Protein AF-A0A6F9C420-F1 (afdb_monomer)

Solvent-accessible surface area (backbone atoms only — not comparable to full-atom values): 13050 Å² tota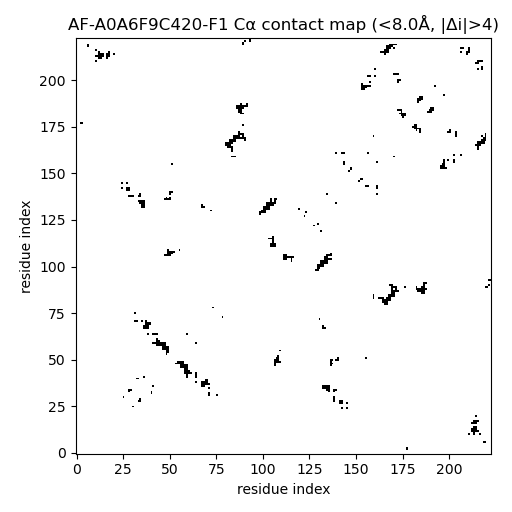l; per-residue (Å²): 134,63,69,66,65,65,68,70,46,81,83,62,77,29,65,67,56,31,51,50,53,49,53,59,47,50,72,70,36,58,63,94,72,40,42,45,50,19,52,77,81,46,55,79,69,37,73,47,45,21,43,77,42,72,90,44,63,49,66,33,44,72,70,60,50,72,62,36,44,71,56,76,96,56,57,94,93,44,79,66,97,54,72,36,75,38,63,13,17,86,38,57,93,65,86,83,79,73,90,52,72,50,78,40,58,31,34,43,41,80,78,36,32,62,58,44,52,50,51,50,65,60,40,44,82,77,37,73,85,50,49,66,46,40,43,24,25,65,38,53,43,43,48,47,53,59,49,39,77,71,73,50,83,56,86,43,73,55,73,56,71,77,53,64,43,59,27,35,34,22,82,51,80,57,60,46,50,100,82,70,44,84,35,44,47,25,53,88,46,69,70,69,80,64,86,89,45,52,57,54,65,61,54,46,52,51,50,51,51,36,29,76,57,14,46,27,42,72,49,90,70,90,130

Foldseek 3Di:
DQVVVLQPPDQDADPVVLVVVVVLLCVQFDCQAAFFDALVNADQQDWQAALLGRVDTDGHHPVNRVLHHNHPPDDVPDPDPDEQEAFFQLCQVPDDDDQEEAEAALRNDVVSVVVLVVVSVVVCVVPVSHHYTYGRSVRLNRLQVSVVVVPAPASHEPPCLSVAQQHYHRLDQDQAASVRHGGAGGSVHNDHDDPRHYDSVVSVVVVSVCRVVSNHPYDRHHD

Mean predicted aligned error: 8.29 Å

Radius of gyration: 17.92 Å; Cα contacts (8 Å, |Δi|>4): 325; chains: 1; bounding box: 42×41×48 Å

Nearest PDB structures (foldseek):
  5bo6-assembly1_A  TM=8.061E-01  e=7.922E-15  Homo sapiens
  5bo7-assembly1_A  TM=7.938E-01  e=1.753E-14  Homo sapiens
  5bo9-assembly1_A  TM=8.183E-01  e=3.443E-13  Homo sapiens
  5bo9-assembly1_B  TM=7.940E-01  e=7.129E-13  Homo sapiens
  5bo8-assembly1_B  TM=7.822E-01  e=8.695E-13  Homo sapiens

Secondary structure (DSSP, 8-state):
--HHHHHHS-----HHHHHHHHHHHHTT--HHHHSB--TTT--TT-EEEETTEEEEEEE--HHHHTTS-SS-SS-TT---S-EEE--BGGGTT-----SPEEEE-TTSSHHHHHHHHHHHHHHHHH-TTSEEEEB-HHHHHHHHHHHHTTT--SSS--HHHHT--SEEES---SSB-TTS-B--SBSS---PPPTTT--HHHHHHHHHHHHHTTSSEEE-S--

Structure (mmCIF, N/CA/C/O backbone):
data_AF-A0A6F9C420-F1
#
_entry.id   AF-A0A6F9C420-F1
#
loop_
_atom_site.group_PDB
_atom_site.id
_atom_site.type_symbol
_atom_site.label_atom_id
_atom_site.label_alt_id
_atom_site.label_comp_id
_atom_site.label_asym_id
_atom_site.label_entity_id
_atom_site.label_seq_id
_atom_site.pdbx_PDB_ins_code
_atom_site.Cartn_x
_atom_site.Cartn_y
_atom_site.Cartn_z
_atom_site.occupancy
_atom_site.B_iso_or_equiv
_atom_site.auth_seq_id
_atom_site.auth_comp_id
_atom_site.auth_asym_id
_atom_site.auth_atom_id
_atom_site.pdbx_PDB_model_num
ATOM 1 N N . MET A 1 1 ? 19.495 -8.855 -23.070 1.00 52.28 1 MET A N 1
ATOM 2 C CA . MET A 1 1 ? 18.149 -8.430 -23.508 1.00 52.28 1 MET A CA 1
ATOM 3 C C . MET A 1 1 ? 17.995 -6.975 -23.100 1.00 52.28 1 MET A C 1
ATOM 5 O O . MET A 1 1 ? 18.174 -6.689 -21.924 1.00 52.28 1 MET A O 1
ATOM 9 N N . ASP A 1 2 ? 17.807 -6.061 -24.051 1.00 68.31 2 ASP A N 1
ATOM 10 C CA . ASP A 1 2 ? 17.717 -4.619 -23.776 1.00 68.31 2 ASP A CA 1
ATOM 11 C C . ASP A 1 2 ? 16.306 -4.278 -23.263 1.00 68.31 2 ASP A C 1
ATOM 13 O O . ASP A 1 2 ? 15.319 -4.559 -23.945 1.00 68.31 2 ASP A O 1
ATOM 17 N N . ILE A 1 3 ? 16.197 -3.684 -22.067 1.00 67.31 3 ILE A N 1
ATOM 18 C CA . ILE A 1 3 ? 14.908 -3.265 -21.482 1.00 67.31 3 ILE A CA 1
ATOM 19 C C . ILE A 1 3 ? 14.184 -2.286 -22.419 1.00 67.31 3 ILE A C 1
ATOM 21 O O . ILE A 1 3 ? 12.959 -2.305 -22.490 1.00 67.31 3 ILE A O 1
ATOM 25 N N . ARG A 1 4 ? 14.918 -1.486 -23.202 1.00 68.62 4 ARG A N 1
ATOM 26 C CA . ARG A 1 4 ? 14.334 -0.540 -24.163 1.00 68.62 4 ARG A CA 1
ATOM 27 C C . ARG A 1 4 ? 13.549 -1.252 -25.263 1.00 68.62 4 ARG A C 1
ATOM 29 O O . ARG A 1 4 ? 12.433 -0.849 -25.557 1.00 68.62 4 ARG A O 1
ATOM 36 N N . GLN A 1 5 ? 14.069 -2.360 -25.794 1.00 63.59 5 GLN A N 1
ATOM 37 C CA . GLN A 1 5 ? 13.378 -3.164 -26.817 1.00 63.59 5 GLN A CA 1
ATOM 38 C C . GLN A 1 5 ? 12.113 -3.841 -26.270 1.00 63.59 5 GLN A C 1
ATOM 40 O O . GLN A 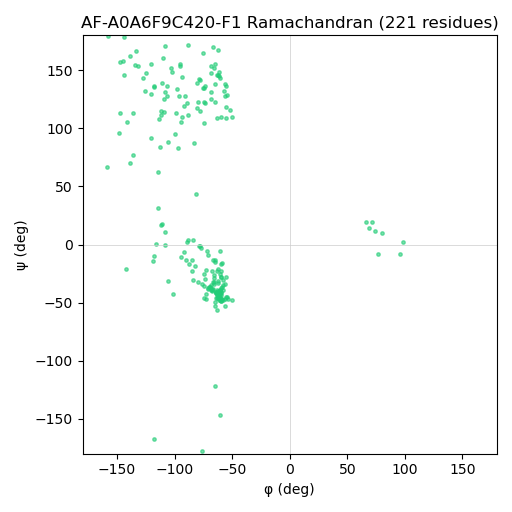1 5 ? 11.127 -4.005 -26.985 1.00 63.59 5 GLN A O 1
ATOM 45 N N . LEU A 1 6 ? 12.129 -4.207 -24.986 1.00 63.41 6 LEU A N 1
ATOM 46 C CA . LEU A 1 6 ? 10.968 -4.736 -24.267 1.00 63.41 6 LEU A CA 1
ATOM 47 C C . LEU A 1 6 ? 9.847 -3.700 -24.115 1.00 63.41 6 LEU A C 1
ATOM 49 O O . LEU A 1 6 ? 8.677 -4.067 -24.147 1.00 63.41 6 LEU A O 1
ATOM 53 N N . MET A 1 7 ? 10.214 -2.426 -23.970 1.00 63.56 7 MET A N 1
ATOM 54 C CA . MET A 1 7 ? 9.288 -1.305 -23.798 1.00 63.56 7 MET A CA 1
ATOM 55 C C . MET A 1 7 ? 8.749 -0.742 -25.121 1.00 63.56 7 MET A C 1
ATOM 57 O O . MET A 1 7 ? 7.681 -0.136 -25.120 1.00 63.56 7 MET A O 1
ATOM 61 N N . ASP A 1 8 ? 9.465 -0.946 -26.230 1.00 58.66 8 ASP A N 1
ATOM 62 C CA . ASP A 1 8 ? 9.085 -0.491 -27.579 1.00 58.66 8 ASP A CA 1
ATOM 63 C C . ASP A 1 8 ? 8.084 -1.448 -28.263 1.00 58.66 8 ASP A C 1
ATOM 65 O O . ASP A 1 8 ? 7.362 -1.097 -29.198 1.00 58.66 8 ASP A O 1
ATOM 69 N N . CYS A 1 9 ? 7.984 -2.684 -27.763 1.00 56.50 9 CYS A N 1
ATOM 70 C CA . CYS A 1 9 ? 6.989 -3.646 -28.218 1.00 56.50 9 CYS A CA 1
ATOM 71 C C . CYS A 1 9 ? 5.581 -3.205 -27.792 1.00 56.50 9 CYS A C 1
ATOM 73 O O . CYS A 1 9 ? 5.306 -3.028 -26.604 1.00 56.50 9 CYS A O 1
ATOM 75 N N . SER A 1 10 ? 4.648 -3.097 -28.747 1.00 65.50 10 SER A N 1
ATOM 76 C CA . SER A 1 10 ? 3.243 -2.803 -28.445 1.00 65.50 10 SER A CA 1
ATOM 77 C C . SER A 1 10 ? 2.698 -3.831 -27.450 1.00 65.50 10 SER A C 1
ATOM 79 O O . SER A 1 10 ? 2.520 -5.002 -27.795 1.00 65.50 10 SER A O 1
ATOM 81 N N . HIS A 1 11 ? 2.455 -3.402 -26.209 1.00 74.56 11 HIS A N 1
ATOM 82 C CA . HIS A 1 11 ? 1.995 -4.286 -25.144 1.00 74.56 11 HIS A CA 1
ATOM 83 C C . HIS A 1 11 ? 0.717 -5.021 -25.574 1.00 74.56 11 HIS A C 1
ATOM 85 O O . HIS A 1 11 ? -0.311 -4.394 -25.840 1.00 74.56 11 HIS A O 1
ATOM 91 N N . ARG A 1 12 ? 0.774 -6.357 -25.632 1.00 80.50 12 ARG A N 1
ATOM 92 C CA . ARG A 1 12 ? -0.379 -7.197 -25.974 1.00 80.50 12 ARG A CA 1
ATOM 93 C C . ARG A 1 12 ? -1.008 -7.757 -24.698 1.00 80.50 12 ARG A C 1
ATOM 95 O O . ARG A 1 12 ? -0.371 -8.568 -24.024 1.00 80.50 12 ARG A O 1
ATOM 102 N N . PRO A 1 13 ? -2.242 -7.358 -24.348 1.00 82.38 13 PRO A N 1
ATOM 103 C CA . PRO A 1 13 ? -2.900 -7.884 -23.162 1.00 82.38 13 PRO A CA 1
ATOM 104 C C . PRO A 1 13 ? -3.253 -9.364 -23.352 1.00 82.38 13 PRO A C 1
ATOM 106 O O . PRO A 1 13 ? -3.879 -9.743 -24.341 1.00 82.38 13 PRO A O 1
ATOM 109 N N . ASN A 1 14 ? -2.911 -10.193 -22.367 1.00 85.56 14 ASN A N 1
ATOM 110 C CA . ASN A 1 14 ? -3.326 -11.592 -22.302 1.00 85.56 14 ASN A CA 1
ATOM 111 C C . ASN A 1 14 ? -4.509 -11.710 -21.339 1.00 85.56 14 ASN A C 1
ATOM 113 O O . ASN A 1 14 ? -4.341 -11.790 -20.119 1.00 85.56 14 ASN A O 1
ATOM 117 N N . ILE A 1 15 ? -5.721 -11.682 -21.897 1.00 83.69 15 ILE A N 1
ATOM 118 C CA . ILE A 1 15 ? -6.967 -11.673 -21.118 1.00 83.69 15 ILE A CA 1
ATOM 119 C C . ILE A 1 15 ? -7.073 -12.935 -20.256 1.00 83.69 15 ILE A C 1
ATOM 121 O O . ILE A 1 15 ? -7.354 -12.832 -19.065 1.00 83.69 15 ILE A O 1
ATOM 125 N N . THR A 1 16 ? -6.780 -14.108 -20.819 1.00 85.12 16 THR A N 1
ATOM 126 C CA . THR A 1 16 ? -6.862 -15.388 -20.103 1.00 85.12 16 THR A CA 1
ATOM 127 C C . THR A 1 16 ? -5.936 -15.413 -18.895 1.00 85.12 16 THR A C 1
ATOM 129 O O . THR A 1 16 ? -6.363 -15.733 -17.786 1.00 85.12 16 THR A O 1
ATOM 132 N N . GLN A 1 17 ? -4.673 -15.027 -19.081 1.00 81.88 17 GLN A N 1
ATOM 133 C CA . GLN A 1 17 ? -3.706 -15.033 -17.988 1.00 81.88 17 GLN A CA 1
ATOM 134 C C . GLN A 1 17 ? -4.057 -13.980 -16.934 1.00 81.88 17 GLN A C 1
ATOM 136 O O . GLN A 1 17 ? -4.005 -14.265 -15.739 1.00 81.88 17 GLN A O 1
ATOM 141 N N . ARG A 1 18 ? -4.521 -12.797 -17.352 1.00 80.38 18 ARG A N 1
ATOM 142 C CA . ARG A 1 18 ? -5.034 -11.770 -16.437 1.00 80.38 18 ARG A CA 1
ATOM 143 C C . ARG A 1 18 ? -6.199 -12.281 -15.586 1.00 80.38 18 ARG A C 1
ATOM 145 O O . ARG A 1 18 ? -6.182 -12.091 -14.369 1.00 80.38 18 ARG A O 1
ATOM 152 N N . GLU A 1 19 ? -7.188 -12.935 -16.188 1.00 81.19 19 GLU A N 1
ATOM 153 C CA . GLU A 1 19 ? -8.336 -13.478 -15.454 1.00 81.19 19 GLU A CA 1
ATOM 154 C C . GLU A 1 19 ? -7.940 -14.649 -14.543 1.00 81.19 19 GLU A C 1
ATOM 156 O O . GLU A 1 19 ? -8.418 -14.731 -13.411 1.00 81.19 19 GLU A O 1
ATOM 161 N N . LEU A 1 20 ? -6.976 -15.481 -14.947 1.00 81.81 20 LEU A N 1
ATOM 162 C CA . LEU A 1 20 ? -6.403 -16.507 -14.074 1.00 81.81 20 LEU A CA 1
ATOM 163 C C . LEU A 1 20 ? -5.771 -15.886 -12.817 1.00 81.81 20 LEU A C 1
ATOM 165 O O . LEU A 1 20 ? -6.067 -16.307 -11.697 1.00 81.81 20 LEU A O 1
ATOM 169 N N . TYR A 1 21 ? -4.944 -14.845 -12.969 1.00 78.56 21 TYR A N 1
ATOM 170 C CA . TYR A 1 21 ? -4.377 -14.129 -11.821 1.00 78.56 21 TYR A CA 1
ATOM 171 C C . TYR A 1 21 ? -5.470 -13.501 -10.946 1.00 78.56 21 TYR A C 1
ATOM 173 O O . TYR A 1 21 ? -5.376 -13.585 -9.719 1.00 78.56 21 TYR A O 1
ATOM 181 N N . ARG A 1 22 ? -6.537 -12.947 -11.540 1.00 78.25 22 ARG A N 1
ATOM 182 C CA . ARG A 1 22 ? -7.695 -12.429 -10.791 1.00 78.25 22 ARG A CA 1
ATOM 183 C C . ARG A 1 22 ? -8.378 -13.504 -9.958 1.00 78.25 22 ARG A C 1
ATOM 185 O O . ARG A 1 22 ? -8.637 -13.259 -8.782 1.00 78.25 22 ARG A O 1
ATOM 192 N N . VAL A 1 23 ? -8.645 -14.681 -10.523 1.00 81.00 23 VAL A N 1
ATOM 193 C CA . VAL A 1 23 ? -9.251 -15.808 -9.794 1.00 81.00 23 VAL A CA 1
ATOM 194 C C . VAL A 1 23 ? -8.354 -16.246 -8.640 1.00 81.00 23 VAL A C 1
ATOM 196 O O . VAL A 1 23 ? -8.828 -16.405 -7.515 1.00 81.00 23 VAL A O 1
ATOM 199 N N . ILE A 1 24 ? -7.045 -16.371 -8.871 1.00 79.31 24 ILE A N 1
ATOM 200 C CA . ILE A 1 24 ? -6.144 -16.847 -7.818 1.00 79.31 24 ILE A CA 1
ATOM 201 C C . ILE A 1 24 ? -5.985 -15.818 -6.690 1.00 79.31 24 ILE A C 1
ATOM 203 O O . ILE A 1 24 ? -5.892 -16.203 -5.525 1.00 79.31 24 ILE A O 1
ATOM 207 N N . LEU A 1 25 ? -5.966 -14.520 -7.001 1.00 77.06 25 LEU A N 1
ATOM 208 C CA . LEU A 1 25 ? -5.929 -13.470 -5.977 1.00 77.06 25 LEU A CA 1
ATOM 209 C C . LEU A 1 25 ? -7.264 -13.362 -5.224 1.00 77.06 25 LEU A C 1
ATOM 211 O O . LEU A 1 25 ? -7.263 -13.236 -4.001 1.00 77.06 25 LEU A O 1
ATOM 215 N N . ARG A 1 26 ? -8.404 -13.522 -5.914 1.00 80.56 26 ARG A N 1
ATOM 216 C CA . ARG A 1 26 ? -9.729 -13.616 -5.271 1.00 80.56 26 ARG A CA 1
ATOM 217 C C . ARG A 1 26 ? -9.830 -14.788 -4.299 1.00 80.56 26 ARG A C 1
ATOM 219 O O . ARG A 1 26 ? -10.574 -14.696 -3.332 1.00 80.56 26 ARG A O 1
ATOM 226 N N . SER A 1 27 ? -9.059 -15.853 -4.520 1.00 81.12 27 SER A N 1
ATOM 227 C CA . SER A 1 27 ? -9.037 -17.021 -3.637 1.00 81.12 27 SER A CA 1
ATOM 228 C C . SER A 1 27 ? -8.542 -16.714 -2.216 1.00 81.12 27 SER A C 1
ATOM 230 O O . SER A 1 27 ? -8.801 -17.515 -1.325 1.00 81.12 27 SER A O 1
ATOM 232 N N . CYS A 1 28 ? -7.765 -15.644 -2.004 1.00 79.81 28 CYS A N 1
ATOM 233 C CA . CYS A 1 28 ? -7.338 -15.237 -0.661 1.00 79.81 28 CYS A CA 1
ATOM 234 C C . CYS A 1 28 ? -8.076 -14.012 -0.153 1.00 79.81 28 CYS A C 1
ATOM 236 O O . CYS A 1 28 ? -8.191 -13.853 1.052 1.00 79.81 28 CYS A O 1
ATOM 238 N N . CYS A 1 29 ? -8.465 -13.119 -1.066 1.00 80.81 29 CYS A N 1
ATOM 239 C CA . CYS A 1 29 ? -8.635 -11.719 -0.734 1.00 80.81 29 CYS A CA 1
ATOM 240 C C . CYS A 1 29 ? -9.767 -11.111 -1.580 1.00 80.81 29 CYS A C 1
ATOM 242 O O . CYS A 1 29 ? -9.641 -10.959 -2.800 1.00 80.81 29 CYS A O 1
ATOM 244 N N . ASN A 1 30 ? -10.879 -10.722 -0.946 1.00 81.88 30 ASN A N 1
ATOM 245 C CA . ASN A 1 30 ? -12.002 -10.090 -1.641 1.00 81.88 30 ASN A CA 1
ATOM 246 C C . ASN A 1 30 ? -11.774 -8.579 -1.816 1.00 81.88 30 ASN A C 1
ATOM 248 O O . ASN A 1 30 ? -12.229 -7.756 -1.020 1.00 81.88 30 ASN A O 1
ATOM 252 N N . ALA A 1 31 ? -11.099 -8.192 -2.899 1.00 78.06 31 ALA A N 1
ATOM 253 C CA . ALA A 1 31 ? -10.788 -6.784 -3.157 1.00 78.06 31 ALA A CA 1
ATOM 254 C C . ALA A 1 31 ? -12.039 -5.886 -3.280 1.00 78.06 31 ALA A C 1
ATOM 256 O O . ALA A 1 31 ? -11.986 -4.702 -2.955 1.00 78.06 31 ALA A O 1
ATOM 257 N N . THR A 1 32 ? -13.180 -6.442 -3.703 1.00 74.31 32 THR A N 1
ATOM 258 C CA . THR A 1 32 ? -14.440 -5.708 -3.920 1.00 74.31 32 THR A CA 1
ATOM 259 C C . THR A 1 32 ? -15.205 -5.410 -2.628 1.00 74.31 32 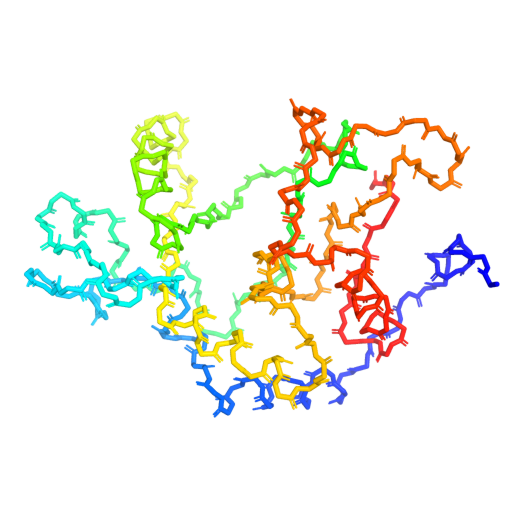THR A C 1
ATOM 261 O O . THR A 1 32 ? -16.250 -4.777 -2.684 1.00 74.31 32 THR A O 1
ATOM 264 N N . GLY A 1 33 ? -14.722 -5.829 -1.460 1.00 78.25 33 GLY A N 1
ATOM 265 C CA . GLY A 1 33 ? -15.342 -5.473 -0.175 1.00 78.25 33 GLY A CA 1
ATOM 266 C C . GLY A 1 33 ? -14.343 -5.218 0.947 1.00 78.25 33 GLY A C 1
ATOM 267 O O . GLY A 1 33 ? -14.658 -4.524 1.913 1.00 78.25 33 GLY A O 1
ATOM 268 N N . GLU A 1 34 ? -13.128 -5.744 0.808 1.00 86.62 34 GLU A N 1
ATOM 269 C CA . GLU A 1 34 ? -12.160 -5.783 1.896 1.00 86.62 34 GLU A CA 1
ATOM 270 C C . GLU A 1 34 ? -10.889 -4.997 1.610 1.00 86.62 34 GLU A C 1
ATOM 272 O O . GLU A 1 34 ? -10.131 -4.790 2.545 1.00 86.62 34 GLU A O 1
ATOM 277 N N . MET A 1 35 ? -10.650 -4.522 0.380 1.00 86.50 35 MET A N 1
ATOM 278 C CA . MET A 1 35 ? -9.413 -3.798 0.041 1.00 86.50 35 MET A CA 1
ATOM 279 C C . MET A 1 35 ? -9.232 -2.523 0.874 1.00 86.50 35 MET A C 1
ATOM 281 O O . MET A 1 35 ? -8.122 -2.204 1.296 1.00 86.50 35 MET A O 1
ATOM 285 N N . ILE A 1 36 ? -10.320 -1.799 1.129 1.00 90.38 36 ILE A N 1
ATOM 286 C CA . ILE A 1 36 ? -10.308 -0.548 1.889 1.00 90.38 36 ILE A CA 1
ATOM 287 C C . ILE A 1 36 ? -11.187 -0.655 3.130 1.00 90.38 36 ILE A C 1
ATOM 289 O O . ILE A 1 36 ? -12.144 -1.430 3.171 1.00 90.38 36 ILE A O 1
ATOM 293 N N . LEU A 1 37 ? -10.883 0.163 4.129 1.00 93.88 37 LEU A N 1
ATOM 294 C CA . LEU A 1 37 ? -11.749 0.366 5.280 1.00 93.88 37 LEU A CA 1
ATOM 295 C C . LEU A 1 37 ? -12.934 1.253 4.881 1.00 93.88 37 LEU A C 1
ATOM 297 O O . LEU A 1 37 ? -12.771 2.270 4.206 1.00 93.88 37 LEU A O 1
ATOM 301 N N . THR A 1 38 ? -14.127 0.851 5.300 1.00 93.56 38 THR A N 1
ATOM 302 C CA . THR A 1 38 ? -15.403 1.538 5.073 1.00 93.56 38 THR A CA 1
ATOM 303 C C . THR A 1 38 ? -16.241 1.475 6.346 1.00 93.56 38 THR A C 1
ATOM 305 O O . THR A 1 38 ? -16.032 0.594 7.181 1.00 93.56 38 THR A O 1
ATOM 308 N N . ASN A 1 39 ? -17.252 2.334 6.468 1.00 92.75 39 ASN A N 1
ATOM 309 C CA . ASN A 1 39 ? -18.205 2.252 7.585 1.00 92.75 39 ASN A CA 1
ATOM 310 C C . ASN A 1 39 ? -18.999 0.931 7.597 1.00 92.75 39 ASN A C 1
ATOM 312 O O . ASN A 1 39 ? -19.522 0.530 8.632 1.00 92.75 39 ASN A O 1
ATOM 316 N N . GLN A 1 40 ? -19.086 0.229 6.461 1.00 90.88 40 GLN A N 1
ATOM 317 C CA . GLN A 1 40 ? -19.747 -1.077 6.369 1.00 90.88 40 GLN A CA 1
ATOM 318 C C . GLN A 1 40 ? -18.904 -2.217 6.953 1.00 90.88 40 GLN A C 1
ATOM 320 O O . GLN A 1 40 ? -19.461 -3.157 7.516 1.00 90.88 40 GLN A O 1
ATOM 325 N N . ASN A 1 41 ? -17.575 -2.150 6.826 1.00 92.12 41 ASN A N 1
ATOM 326 C CA . ASN A 1 41 ? -16.665 -3.217 7.261 1.00 92.12 41 ASN A CA 1
ATOM 327 C C . ASN A 1 41 ? -15.846 -2.866 8.517 1.00 92.12 41 ASN A C 1
ATOM 329 O O . ASN A 1 41 ? -15.052 -3.684 8.981 1.00 92.12 41 ASN A O 1
ATOM 333 N N . THR A 1 42 ? -16.035 -1.666 9.070 1.00 95.50 42 THR A N 1
ATOM 334 C CA . THR A 1 42 ? -15.293 -1.158 10.227 1.00 95.50 42 THR A CA 1
ATOM 335 C C . THR A 1 42 ? -16.247 -0.489 11.211 1.00 95.50 42 THR A C 1
ATOM 337 O O . THR A 1 42 ? -16.810 0.557 10.912 1.00 95.50 42 THR A O 1
ATOM 340 N N . LYS A 1 43 ? -16.423 -1.073 12.400 1.00 96.50 43 LYS A N 1
ATOM 341 C CA . LYS A 1 43 ? -17.337 -0.566 13.438 1.00 96.50 43 LYS A CA 1
ATOM 342 C C . LYS A 1 43 ? -16.615 0.322 14.455 1.00 96.50 43 LYS A C 1
ATOM 344 O O . LYS A 1 43 ? -15.430 0.135 14.724 1.00 96.50 43 LYS A O 1
ATOM 349 N N . LEU A 1 44 ? -17.342 1.243 15.091 1.00 97.31 44 LEU A N 1
ATOM 350 C CA . LEU A 1 44 ? -16.847 1.962 16.273 1.00 97.31 44 LEU A CA 1
ATOM 351 C C . LEU A 1 44 ? -16.428 0.980 17.378 1.00 97.31 44 LEU A C 1
ATOM 353 O O . LEU A 1 44 ? -17.099 -0.021 17.617 1.00 97.31 44 LEU A O 1
ATOM 357 N N . GLY A 1 45 ? -15.304 1.260 18.037 1.00 97.50 45 GLY A N 1
ATOM 358 C CA . GLY A 1 45 ? -14.721 0.397 19.068 1.00 97.50 45 GLY A CA 1
ATOM 359 C C . GLY A 1 45 ? -13.991 -0.844 18.537 1.00 97.50 45 GLY A C 1
ATOM 360 O O . GLY A 1 45 ? -13.305 -1.515 19.308 1.00 97.50 45 GLY A O 1
ATOM 361 N N . GLN A 1 46 ? -14.073 -1.142 17.234 1.00 97.75 46 GLN A N 1
ATOM 362 C CA . GLN A 1 46 ? -13.324 -2.239 16.622 1.00 97.75 46 GLN A CA 1
ATOM 363 C C . GLN A 1 46 ? -11.814 -1.995 16.734 1.00 97.75 46 GLN A C 1
ATOM 365 O O . GLN A 1 46 ? -11.341 -0.860 16.656 1.00 97.75 46 GLN A O 1
ATOM 370 N N . LYS A 1 47 ? -11.041 -3.072 16.892 1.00 97.69 47 LYS A N 1
ATOM 371 C CA . LYS A 1 47 ? -9.575 -3.033 16.858 1.00 97.69 47 LYS A CA 1
ATOM 372 C C . LYS A 1 47 ? -9.088 -3.293 15.435 1.00 97.69 47 LYS A C 1
ATOM 374 O O . LYS A 1 47 ? -9.341 -4.357 14.876 1.00 97.69 47 LYS A O 1
ATOM 379 N N . ILE A 1 48 ? -8.380 -2.328 14.857 1.00 97.19 48 ILE A N 1
ATOM 380 C CA . ILE A 1 48 ? -7.666 -2.490 13.589 1.00 97.19 48 ILE A CA 1
ATOM 381 C C . ILE A 1 48 ? -6.231 -2.894 13.917 1.00 97.19 48 ILE A C 1
ATOM 383 O O . ILE A 1 48 ? -5.464 -2.083 14.433 1.00 97.19 48 ILE A O 1
ATOM 387 N N . HIS A 1 49 ? -5.875 -4.144 13.635 1.00 96.75 49 HIS A N 1
ATOM 388 C CA . HIS A 1 49 ? -4.525 -4.662 13.854 1.00 96.75 49 HIS A CA 1
ATOM 389 C C . HIS A 1 49 ? -3.569 -4.196 12.754 1.00 96.75 49 HIS A C 1
ATOM 391 O O . HIS A 1 49 ? -3.946 -4.144 11.582 1.00 96.75 49 HIS A O 1
ATOM 397 N N . TYR A 1 50 ? -2.326 -3.881 13.119 1.00 94.94 50 TYR A N 1
ATOM 398 C CA . TYR A 1 50 ? -1.327 -3.436 12.148 1.00 94.94 50 TYR A CA 1
ATOM 399 C C . TYR A 1 50 ? -0.832 -4.594 11.276 1.00 94.94 50 TYR A C 1
ATOM 401 O O . TYR A 1 50 ? -0.511 -5.669 11.782 1.00 94.94 50 TYR A O 1
ATOM 409 N N . GLU A 1 51 ? -0.711 -4.354 9.967 1.00 91.62 51 GLU A N 1
ATOM 410 C CA . GLU A 1 51 ? -0.283 -5.347 8.963 1.00 91.62 51 GLU A CA 1
ATOM 411 C C . GLU A 1 51 ? 1.007 -6.068 9.387 1.00 91.62 51 GLU A C 1
ATOM 413 O O . GLU A 1 51 ? 1.080 -7.294 9.368 1.00 91.62 51 GLU A O 1
ATOM 418 N N . THR A 1 52 ? 2.010 -5.301 9.818 1.00 89.06 52 THR A N 1
ATOM 419 C CA . THR A 1 52 ? 3.357 -5.810 10.118 1.00 89.06 52 THR A CA 1
ATOM 420 C C . THR A 1 52 ? 3.556 -6.269 11.558 1.00 89.06 52 THR A C 1
ATOM 422 O O . THR A 1 52 ? 4.532 -6.956 11.852 1.00 89.06 52 THR A O 1
ATOM 425 N N . ASN A 1 53 ? 2.635 -5.929 12.464 1.00 92.00 53 ASN A N 1
ATOM 426 C CA . ASN A 1 53 ? 2.667 -6.380 13.850 1.00 92.00 53 ASN A CA 1
ATOM 427 C C . ASN A 1 53 ? 1.246 -6.533 14.400 1.00 92.00 53 ASN A C 1
ATOM 429 O O . ASN A 1 53 ? 0.648 -5.588 14.912 1.00 92.00 53 ASN A O 1
ATOM 433 N N . GLN A 1 54 ? 0.739 -7.763 14.354 1.00 92.88 54 GLN A N 1
ATOM 434 C CA . GLN A 1 54 ? -0.624 -8.098 14.773 1.00 92.88 54 GLN A CA 1
ATOM 435 C C . GLN A 1 54 ? -0.873 -7.935 16.283 1.00 92.88 54 GLN A C 1
ATOM 437 O O . GLN A 1 54 ? -2.027 -7.920 16.706 1.00 92.88 54 GLN A O 1
ATOM 442 N N . LYS A 1 55 ? 0.175 -7.781 17.108 1.00 95.12 55 LYS A N 1
ATOM 443 C CA . LYS A 1 55 ? 0.023 -7.489 18.545 1.00 95.12 55 LYS A CA 1
ATOM 444 C C . LYS A 1 55 ? -0.398 -6.040 18.796 1.00 95.12 55 LYS A C 1
ATOM 446 O O . LYS A 1 55 ? -0.998 -5.745 19.825 1.00 95.12 55 LYS A O 1
ATOM 451 N N . LEU A 1 56 ? -0.082 -5.145 17.864 1.00 95.69 56 LEU A N 1
ATOM 452 C CA . LEU A 1 56 ? -0.432 -3.735 17.940 1.00 95.69 56 LEU A CA 1
ATOM 453 C C . LEU A 1 56 ? -1.756 -3.498 17.213 1.00 95.69 56 LEU A C 1
ATOM 455 O O . LEU A 1 56 ? -2.022 -4.094 16.166 1.00 95.69 56 LEU A O 1
ATOM 459 N N . PHE A 1 57 ? -2.568 -2.582 17.737 1.00 97.06 57 PHE A N 1
ATOM 460 C CA . PHE A 1 57 ? -3.834 -2.201 17.121 1.00 97.06 57 PHE A CA 1
ATOM 461 C C . PHE A 1 57 ? -4.180 -0.732 17.370 1.00 97.06 57 PHE A C 1
ATOM 463 O O . PHE A 1 57 ? -3.747 -0.130 18.352 1.00 97.06 57 PHE A O 1
ATOM 470 N N . LYS A 1 58 ? -5.013 -0.171 16.492 1.00 96.56 58 LYS A N 1
ATOM 471 C CA . LYS A 1 58 ? -5.703 1.105 16.694 1.00 96.56 58 LYS A CA 1
ATOM 472 C C . LYS A 1 58 ? -7.188 0.830 16.913 1.00 96.56 58 LYS A C 1
ATOM 474 O O . LYS A 1 58 ? -7.832 0.189 16.086 1.00 96.56 58 LYS A O 1
ATOM 479 N N . THR A 1 59 ? -7.734 1.317 18.022 1.00 97.94 59 THR A N 1
ATOM 480 C CA . THR A 1 59 ? -9.183 1.289 18.256 1.00 97.94 59 THR A CA 1
ATOM 481 C C . THR A 1 59 ? -9.865 2.352 17.400 1.00 97.94 59 THR A C 1
ATOM 483 O O . THR A 1 59 ? -9.399 3.492 17.335 1.00 97.94 59 THR A O 1
ATOM 486 N N . VAL A 1 60 ? -10.967 1.977 16.755 1.00 97.75 60 VAL A N 1
ATOM 487 C CA . VAL A 1 60 ? -11.770 2.867 15.916 1.00 97.75 60 VAL A CA 1
ATOM 488 C C . VAL A 1 60 ? -12.569 3.825 16.793 1.00 97.75 60 VAL A C 1
ATOM 490 O O . VAL A 1 60 ? -13.570 3.448 17.403 1.00 97.75 60 VAL A O 1
ATOM 493 N N . ASP A 1 61 ? -12.116 5.073 16.852 1.00 97.06 61 ASP A N 1
ATOM 494 C CA . ASP A 1 61 ? -12.836 6.179 17.478 1.00 97.06 61 ASP A CA 1
ATOM 495 C C . ASP A 1 61 ? -13.780 6.878 16.476 1.00 97.06 61 ASP A C 1
ATOM 497 O O . ASP A 1 61 ? -13.775 6.603 15.272 1.00 97.06 61 ASP A O 1
ATOM 501 N N . LYS A 1 62 ? -14.618 7.797 16.978 1.00 97.25 62 LYS A N 1
ATOM 502 C CA . LYS A 1 62 ? -15.568 8.560 16.147 1.00 97.25 62 LYS A CA 1
ATOM 503 C C . LYS A 1 62 ? -14.865 9.360 15.050 1.00 97.25 62 LYS A C 1
ATOM 505 O O . LYS A 1 62 ? -15.391 9.469 13.944 1.00 97.25 62 LYS A O 1
ATOM 510 N N . LYS A 1 63 ? -13.678 9.898 15.350 1.00 94.88 63 LYS A N 1
ATOM 511 C CA . LYS A 1 63 ? -12.892 10.707 14.416 1.00 94.88 63 LYS A CA 1
ATOM 512 C C . LYS A 1 63 ? -12.450 9.851 13.231 1.00 94.88 63 LYS A C 1
ATOM 514 O O . LYS A 1 63 ? -12.762 10.209 12.101 1.00 94.88 63 LYS A O 1
ATOM 519 N N . LEU A 1 64 ? -11.815 8.708 13.484 1.00 96.12 64 LEU A N 1
ATOM 520 C CA . LEU A 1 64 ? -11.367 7.775 12.456 1.00 96.12 64 LEU A CA 1
ATOM 521 C C . LEU A 1 64 ? -12.543 7.222 11.649 1.00 96.12 64 LEU A C 1
ATOM 523 O O . LEU A 1 64 ? -12.485 7.229 10.425 1.00 96.12 64 LEU A O 1
ATOM 527 N N . HIS A 1 65 ? -13.623 6.798 12.309 1.00 96.31 65 HIS A N 1
ATOM 528 C CA . HIS A 1 65 ? -14.805 6.278 11.618 1.00 96.31 65 HIS A CA 1
ATOM 529 C C . HIS A 1 65 ? -15.412 7.322 10.665 1.00 96.31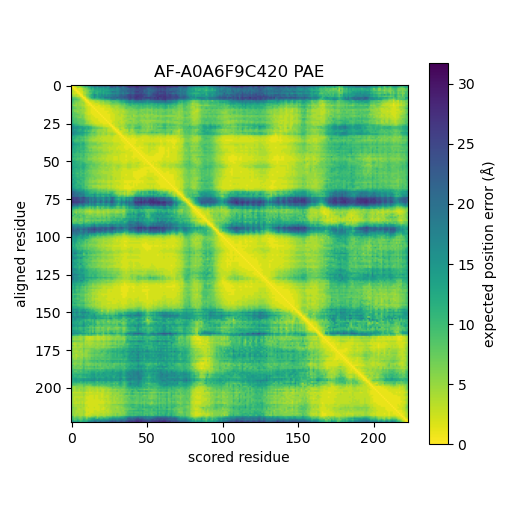 65 HIS A C 1
ATOM 531 O O . HIS A 1 65 ? -15.740 7.007 9.530 1.00 96.31 65 HIS A O 1
ATOM 537 N N . SER A 1 66 ? -15.476 8.599 11.063 1.00 94.69 66 SER A N 1
ATOM 538 C CA . SER A 1 66 ? -15.983 9.678 10.194 1.00 94.69 66 SER A CA 1
ATOM 539 C C . SER A 1 66 ? -15.136 9.955 8.940 1.00 94.69 66 SER A C 1
ATOM 541 O O . SER A 1 66 ? -15.595 10.648 8.033 1.00 94.69 66 SER A O 1
ATOM 543 N N . MET A 1 67 ? -13.898 9.449 8.888 1.00 94.38 67 MET A N 1
ATOM 544 C CA . MET A 1 67 ? -13.011 9.568 7.724 1.00 94.38 67 MET A CA 1
ATOM 545 C C . MET A 1 67 ? -13.215 8.438 6.717 1.00 94.38 67 MET A C 1
ATOM 547 O O . MET A 1 67 ? -12.761 8.547 5.580 1.00 94.38 67 MET A O 1
ATOM 551 N N . LEU A 1 68 ? -13.858 7.342 7.127 1.00 94.25 68 LEU A N 1
ATOM 552 C CA . LEU A 1 68 ? -14.082 6.199 6.259 1.00 94.25 68 LEU A CA 1
ATOM 553 C C . LEU A 1 68 ? -15.280 6.468 5.339 1.00 94.25 68 LEU A C 1
ATOM 555 O O . LEU A 1 68 ? -16.307 6.994 5.783 1.00 94.25 68 LEU A O 1
ATOM 559 N N . PRO A 1 69 ? -15.194 6.087 4.054 1.00 91.50 69 PRO A N 1
ATOM 560 C CA . PRO A 1 69 ? -16.332 6.185 3.158 1.00 91.50 69 PRO A CA 1
ATOM 561 C C . PRO A 1 69 ? -17.420 5.176 3.558 1.00 91.50 69 PRO A C 1
ATOM 563 O O . PRO A 1 69 ? -17.142 4.111 4.114 1.00 91.50 69 PRO A O 1
ATOM 566 N N . ASN A 1 70 ? -18.677 5.487 3.231 1.00 86.69 70 ASN A N 1
ATOM 567 C CA . ASN A 1 70 ? -19.806 4.593 3.517 1.00 86.69 70 ASN A CA 1
ATOM 568 C C . ASN A 1 70 ? -19.705 3.259 2.768 1.00 86.69 70 ASN A C 1
ATOM 570 O O . ASN A 1 70 ? -20.024 2.217 3.325 1.00 86.69 70 ASN A O 1
ATOM 574 N N . ALA A 1 71 ? -19.246 3.295 1.520 1.00 79.31 71 ALA A N 1
ATOM 575 C CA . ALA A 1 71 ? -19.028 2.133 0.670 1.00 79.31 71 ALA A CA 1
ATOM 576 C C . ALA A 1 71 ? -17.789 2.371 -0.201 1.00 79.31 71 ALA A C 1
ATOM 578 O O . ALA A 1 71 ? -17.177 3.441 -0.149 1.00 79.31 71 ALA A O 1
ATOM 579 N N . LEU A 1 72 ? -17.429 1.389 -1.028 1.00 75.19 72 LEU A N 1
ATOM 580 C CA . LEU A 1 72 ? -16.375 1.581 -2.018 1.00 75.19 72 LEU A CA 1
ATOM 581 C C . LEU A 1 72 ? -16.679 2.799 -2.903 1.00 75.19 72 LEU A C 1
ATOM 583 O O . LEU A 1 72 ? -17.771 2.893 -3.463 1.00 75.19 72 LEU A O 1
ATOM 587 N N . PRO A 1 73 ? -15.721 3.729 -3.055 1.00 67.12 73 PRO A N 1
ATOM 588 C CA . PRO A 1 73 ? -15.927 4.946 -3.834 1.00 67.12 73 PRO A CA 1
ATOM 589 C C . PRO A 1 73 ? -15.994 4.702 -5.348 1.00 67.12 73 PRO A C 1
ATOM 591 O O . PRO A 1 73 ? -16.234 5.659 -6.091 1.00 67.12 73 PRO A O 1
ATOM 594 N N . TRP A 1 74 ? -15.745 3.465 -5.788 1.00 69.81 74 TRP A N 1
ATOM 595 C CA . TRP A 1 74 ? -15.775 3.012 -7.175 1.00 69.81 74 TRP A CA 1
ATOM 596 C C . TRP A 1 74 ? -16.974 2.076 -7.370 1.00 69.81 74 TRP A C 1
ATOM 598 O O . TRP A 1 74 ? -17.269 1.254 -6.500 1.00 69.81 74 TRP A O 1
ATOM 608 N N . SER A 1 75 ? -17.679 2.203 -8.494 1.00 53.81 75 SER A N 1
ATOM 609 C CA . SER A 1 75 ? -18.862 1.392 -8.790 1.00 53.81 75 SER A CA 1
ATOM 610 C C . SER A 1 75 ? -18.514 -0.098 -8.889 1.00 53.81 75 SER A C 1
ATOM 612 O O . SER A 1 75 ? -17.434 -0.483 -9.351 1.00 53.81 75 SER A O 1
ATOM 614 N N . LYS A 1 76 ? -19.450 -0.959 -8.460 1.00 50.50 76 LYS A N 1
ATOM 615 C CA . LYS A 1 76 ? -19.349 -2.415 -8.638 1.00 50.50 76 LYS A CA 1
ATOM 616 C C . LYS A 1 76 ? -19.068 -2.715 -10.117 1.00 50.50 76 LYS A C 1
ATOM 618 O O . LYS A 1 76 ? -19.899 -2.428 -10.968 1.00 50.50 76 LYS A O 1
ATOM 623 N N . GLY A 1 77 ? -17.900 -3.286 -10.408 1.00 49.84 77 GLY A N 1
ATOM 624 C CA . GLY A 1 77 ? -17.548 -3.770 -11.748 1.00 49.84 77 GLY A CA 1
ATOM 625 C C . GLY A 1 77 ? -16.743 -2.819 -12.639 1.00 49.84 77 GLY A C 1
ATOM 626 O O . GLY A 1 77 ? -16.241 -3.282 -13.656 1.00 49.84 77 GLY A O 1
ATOM 627 N N . LEU A 1 78 ? -16.528 -1.553 -12.260 1.00 50.16 78 LEU A N 1
ATOM 628 C CA . LEU A 1 78 ? -15.685 -0.617 -13.018 1.00 50.16 78 LEU A CA 1
ATOM 629 C C . LEU A 1 78 ? -14.772 0.183 -12.082 1.00 50.16 78 LEU A C 1
ATOM 631 O O . LEU A 1 78 ? -14.934 1.379 -11.854 1.00 50.16 78 LEU A O 1
ATOM 635 N N . LEU A 1 79 ? -13.707 -0.467 -11.617 1.00 53.41 79 LEU A N 1
ATOM 636 C CA . LEU A 1 79 ? -12.430 0.235 -11.668 1.00 53.41 79 LEU A CA 1
ATOM 637 C C . LEU A 1 79 ? -12.226 0.524 -13.163 1.00 53.41 79 LEU A C 1
ATOM 639 O O . LEU A 1 79 ? -12.135 -0.426 -13.937 1.00 53.41 79 LEU A O 1
ATOM 643 N N . GLY A 1 80 ? -12.322 1.789 -13.588 1.00 55.53 80 GLY A N 1
ATOM 644 C CA . GLY A 1 80 ? -12.090 2.187 -14.981 1.00 55.53 80 GLY A CA 1
ATOM 645 C C . GLY A 1 80 ? -10.659 1.855 -15.434 1.00 55.53 80 GLY A C 1
ATOM 646 O O . GLY A 1 80 ? -10.040 0.895 -14.979 1.00 55.53 80 GLY A O 1
ATOM 647 N N . ARG A 1 81 ? -10.059 2.666 -16.312 1.00 64.31 81 ARG A N 1
ATOM 648 C CA . ARG A 1 81 ? -8.601 2.575 -16.501 1.00 64.31 81 ARG A CA 1
ATOM 649 C C . ARG A 1 81 ? -7.929 2.955 -15.177 1.00 64.31 81 ARG A C 1
ATOM 651 O O . ARG A 1 81 ? -7.995 4.108 -14.763 1.00 64.31 81 ARG A O 1
ATOM 658 N N . CYS A 1 82 ? -7.342 1.976 -14.493 1.00 70.81 82 CYS A N 1
ATOM 659 C CA . CYS A 1 82 ? -6.649 2.177 -13.226 1.00 70.81 82 CYS A CA 1
ATOM 660 C C . CYS A 1 82 ? -5.144 2.090 -13.427 1.00 70.81 82 CYS A C 1
ATOM 662 O O . CYS A 1 82 ? -4.643 1.195 -14.108 1.00 70.81 82 CYS A O 1
ATOM 664 N N . ALA A 1 83 ? -4.453 3.031 -12.798 1.00 74.75 83 ALA A N 1
ATOM 665 C CA . ALA A 1 83 ? -3.011 3.102 -12.743 1.00 74.75 83 ALA A CA 1
ATOM 666 C C . ALA A 1 83 ? -2.570 2.982 -11.285 1.00 74.75 83 ALA A C 1
ATOM 668 O O . ALA A 1 83 ? -3.149 3.618 -10.402 1.00 74.75 83 ALA A O 1
ATOM 669 N N . VAL A 1 84 ? -1.544 2.176 -11.037 1.00 78.00 84 VAL A N 1
ATOM 670 C CA . VAL A 1 84 ? -0.779 2.223 -9.792 1.00 78.00 84 VAL A CA 1
ATOM 671 C C . VAL A 1 84 ? 0.441 3.072 -10.063 1.00 78.00 84 VAL A C 1
ATOM 673 O O . VAL A 1 84 ? 1.174 2.820 -11.016 1.00 78.00 84 VAL A O 1
ATOM 676 N N . VAL A 1 85 ? 0.654 4.066 -9.220 1.00 73.50 85 VAL A N 1
ATOM 677 C CA . VAL A 1 85 ? 1.764 4.998 -9.352 1.00 73.50 85 VAL A CA 1
ATOM 678 C C . VAL A 1 85 ? 2.680 4.763 -8.160 1.00 73.50 85 VAL A C 1
ATOM 680 O O . VAL A 1 85 ? 2.306 5.031 -7.020 1.00 73.50 85 VAL A O 1
ATOM 683 N N . GLY A 1 86 ? 3.838 4.170 -8.420 1.00 75.75 86 GLY A N 1
ATOM 684 C CA . GLY A 1 86 ? 4.929 4.036 -7.470 1.00 75.75 86 GLY A CA 1
ATOM 685 C C . GLY A 1 86 ? 5.675 5.355 -7.292 1.00 75.75 86 GLY A C 1
ATOM 686 O O . GLY A 1 86 ? 5.549 6.277 -8.095 1.00 75.75 86 GLY A O 1
ATOM 687 N N . SER A 1 87 ? 6.472 5.440 -6.231 1.00 78.81 87 SER A N 1
ATOM 688 C CA . SER A 1 87 ? 7.184 6.671 -5.874 1.00 78.81 87 SER A CA 1
ATOM 689 C C . SER A 1 87 ? 8.507 6.884 -6.610 1.00 78.81 87 SER A C 1
ATOM 691 O O . SER A 1 87 ? 9.200 7.846 -6.296 1.00 78.81 87 SER A O 1
ATOM 693 N N . GLY A 1 88 ? 8.886 6.012 -7.549 1.00 74.31 88 GLY A N 1
ATOM 694 C CA . GLY A 1 88 ? 10.214 6.018 -8.161 1.00 74.31 88 GLY A CA 1
ATOM 695 C C . GLY A 1 88 ? 10.546 7.319 -8.893 1.00 74.31 88 GLY A C 1
ATOM 696 O O . GLY A 1 88 ? 9.693 7.904 -9.567 1.00 74.31 88 GLY A O 1
ATOM 697 N N . GLY A 1 89 ? 11.811 7.739 -8.806 1.00 77.31 89 GLY A N 1
ATOM 698 C CA . GLY A 1 89 ? 12.318 8.966 -9.435 1.00 77.31 89 GLY A CA 1
ATOM 699 C C . GLY A 1 89 ? 12.161 9.035 -10.953 1.00 77.31 89 GLY A C 1
ATOM 700 O O . GLY A 1 89 ? 12.182 10.124 -11.514 1.00 77.31 89 GLY A O 1
ATOM 701 N N . ILE A 1 90 ? 11.895 7.910 -11.625 1.00 75.12 90 ILE A N 1
ATOM 702 C CA . ILE A 1 90 ? 11.587 7.870 -13.064 1.00 75.12 90 ILE A CA 1
ATOM 703 C C . ILE A 1 90 ? 10.342 8.693 -13.448 1.00 75.12 90 ILE A C 1
ATOM 705 O O . ILE A 1 90 ? 10.155 9.027 -14.614 1.00 75.12 90 ILE A O 1
ATOM 709 N N . LEU A 1 91 ? 9.500 9.045 -12.469 1.00 70.69 91 LEU A N 1
ATOM 710 C CA . LEU A 1 91 ? 8.350 9.934 -12.642 1.00 70.69 91 LEU A CA 1
ATOM 711 C C . LEU A 1 91 ? 8.664 11.419 -12.446 1.00 70.69 91 LEU A C 1
ATOM 713 O O . LEU A 1 91 ? 7.743 12.237 -12.517 1.00 70.69 91 LEU A O 1
ATOM 717 N N . GLN A 1 92 ? 9.916 11.800 -12.194 1.00 67.38 92 GLN A N 1
ATOM 718 C CA . GLN A 1 92 ? 10.291 13.206 -12.082 1.00 67.38 92 GLN A CA 1
ATOM 719 C C . GLN A 1 92 ? 9.886 13.951 -13.367 1.00 67.38 92 GLN A C 1
ATOM 721 O O . GLN A 1 92 ? 10.193 13.519 -14.477 1.00 67.38 92 GLN A O 1
ATOM 726 N N . ASN A 1 93 ? 9.150 15.057 -13.210 1.00 60.72 93 ASN A N 1
ATOM 727 C CA . ASN A 1 93 ? 8.525 15.837 -14.291 1.00 60.72 93 ASN A CA 1
ATOM 728 C C . ASN A 1 93 ? 7.352 15.161 -15.036 1.00 60.72 93 ASN A C 1
ATOM 730 O O . ASN A 1 93 ? 6.927 15.664 -16.073 1.00 60.72 93 ASN A O 1
ATOM 734 N N . SER A 1 94 ? 6.776 14.075 -14.506 1.00 57.72 94 SER A N 1
ATOM 735 C CA . SER A 1 94 ? 5.480 13.551 -14.961 1.00 57.72 94 SER A CA 1
ATOM 736 C C . SER A 1 94 ? 4.352 14.104 -14.078 1.00 57.72 94 SER A C 1
ATOM 738 O O . SER A 1 94 ? 4.186 13.735 -12.915 1.00 57.72 94 SER A O 1
ATOM 740 N N . SER A 1 95 ? 3.587 15.060 -14.600 1.00 52.56 95 SER A N 1
ATOM 741 C CA . SER A 1 95 ? 2.514 15.739 -13.866 1.00 52.56 95 SER A CA 1
ATOM 742 C C . SER A 1 95 ? 1.173 15.534 -14.566 1.00 52.56 95 SER A C 1
ATOM 744 O O . SER A 1 95 ? 0.783 16.299 -15.439 1.00 52.56 95 SER A O 1
ATOM 746 N N . SER A 1 96 ? 0.438 14.486 -14.178 1.00 56.94 96 SER A N 1
ATOM 747 C CA . SER A 1 96 ? -0.958 14.269 -14.597 1.00 56.94 96 SER A CA 1
ATOM 748 C C . SER A 1 96 ? -1.705 13.340 -13.635 1.00 56.94 96 SER A C 1
ATOM 750 O O . SER A 1 96 ? -2.109 12.234 -13.982 1.00 56.94 96 SER A O 1
ATOM 752 N N . TYR A 1 97 ? -1.928 13.798 -12.402 1.00 59.06 97 TYR A N 1
ATOM 753 C CA . TYR A 1 97 ? -2.870 13.153 -11.484 1.00 59.06 97 TYR A CA 1
ATOM 754 C C . TYR A 1 97 ? -4.037 14.111 -11.275 1.00 59.06 97 TYR A C 1
ATOM 756 O O . TYR A 1 97 ? -4.015 14.925 -10.356 1.00 59.06 97 TYR A O 1
ATOM 764 N N . GLY A 1 98 ? -5.001 14.071 -12.202 1.00 62.88 98 GLY A N 1
ATOM 765 C CA . GLY A 1 98 ? -6.255 14.828 -12.123 1.00 62.88 98 GLY A CA 1
ATOM 766 C C . GLY A 1 98 ? -7.118 14.360 -10.942 1.00 62.88 98 GLY A C 1
ATOM 767 O O . GLY A 1 98 ? -6.674 14.336 -9.802 1.00 62.88 98 GLY A O 1
ATOM 768 N N . ASN A 1 99 ? -8.347 13.911 -11.196 1.00 66.00 99 ASN A N 1
ATOM 769 C CA . ASN A 1 99 ? -9.277 13.458 -10.145 1.00 66.00 99 ASN A CA 1
ATOM 770 C C . ASN A 1 99 ? -9.023 12.010 -9.669 1.00 66.00 99 ASN A C 1
ATOM 772 O O . ASN A 1 99 ? -9.958 11.216 -9.544 1.00 66.00 99 ASN A O 1
ATOM 776 N N . ALA A 1 100 ? -7.761 11.627 -9.448 1.00 73.31 100 ALA A N 1
ATOM 777 C CA . ALA A 1 100 ? -7.421 10.291 -8.951 1.00 73.31 100 ALA A CA 1
ATOM 778 C C . ALA A 1 100 ? -8.013 10.048 -7.545 1.00 73.31 100 ALA A C 1
ATOM 780 O O . ALA A 1 100 ? -8.474 10.962 -6.872 1.00 73.31 100 ALA A O 1
ATOM 781 N N . SER A 1 101 ? -8.017 8.806 -7.064 1.00 77.12 101 SER A N 1
ATOM 782 C CA . SER A 1 101 ? -8.246 8.533 -5.637 1.00 77.12 101 SER A CA 1
ATOM 783 C C . SER A 1 101 ? -6.898 8.342 -4.957 1.00 77.12 101 SER A C 1
ATOM 785 O O . SER A 1 101 ? -6.047 7.627 -5.481 1.00 77.12 101 SER A O 1
ATOM 787 N N . LEU A 1 102 ? -6.698 8.974 -3.803 1.00 79.44 102 LEU A N 1
ATOM 788 C CA . LEU A 1 102 ? -5.519 8.762 -2.977 1.00 79.44 102 LEU A CA 1
ATOM 789 C C . LEU A 1 102 ? -5.788 7.612 -2.009 1.00 79.44 1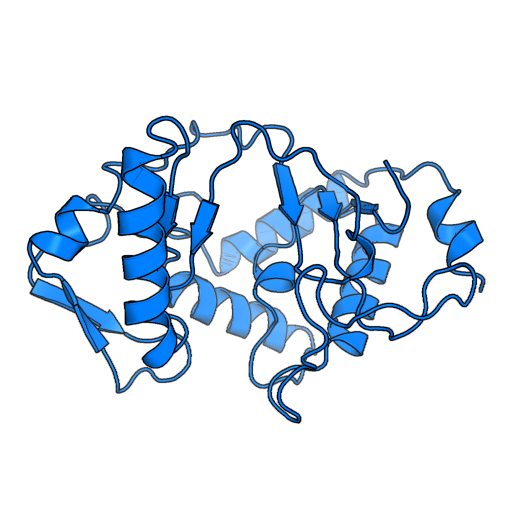02 LEU A C 1
ATOM 791 O O . LEU A 1 102 ? -6.721 7.661 -1.210 1.00 79.44 102 LEU A O 1
ATOM 795 N N . LEU A 1 103 ? -4.957 6.583 -2.078 1.00 84.56 103 LEU A N 1
ATOM 796 C CA . LEU A 1 103 ? -5.072 5.403 -1.239 1.00 84.56 103 LEU A CA 1
ATOM 797 C C . LEU A 1 103 ? -3.890 5.354 -0.268 1.00 84.56 103 LEU A C 1
ATOM 799 O O . LEU A 1 103 ? -2.745 5.176 -0.675 1.00 84.56 103 LEU A O 1
ATOM 803 N N . LEU A 1 104 ? -4.175 5.541 1.020 1.00 87.06 104 LEU A N 1
ATOM 804 C CA . LEU A 1 104 ? -3.178 5.577 2.091 1.00 87.06 104 LEU A CA 1
ATOM 805 C C . LEU A 1 104 ? -3.182 4.264 2.877 1.00 87.06 104 LEU A C 1
ATOM 807 O O . LEU A 1 104 ? -4.211 3.600 2.994 1.00 87.06 104 LEU A O 1
ATOM 811 N N . SER A 1 105 ? -2.038 3.906 3.461 1.00 90.06 105 SER A N 1
ATOM 812 C CA . SER A 1 105 ? -1.874 2.693 4.282 1.00 90.06 105 SER A CA 1
ATOM 813 C C . SER A 1 105 ? -1.567 3.032 5.753 1.00 90.06 105 SER A C 1
ATOM 815 O O . SER A 1 105 ? -0.500 2.672 6.257 1.00 90.06 105 SER A O 1
ATOM 817 N N . PRO A 1 106 ? -2.478 3.720 6.476 1.00 92.12 106 PRO A N 1
ATOM 818 C CA . PRO A 1 106 ? -2.237 4.189 7.848 1.00 92.12 106 PRO A CA 1
ATOM 819 C C . PRO A 1 106 ? -1.930 3.068 8.845 1.00 92.12 106 PRO A C 1
ATOM 821 O O . PRO A 1 106 ? -1.326 3.324 9.886 1.00 92.12 106 PRO A O 1
ATOM 824 N N . PHE A 1 107 ? -2.352 1.838 8.545 1.00 95.06 107 PHE A N 1
ATOM 825 C CA . PHE A 1 107 ? -2.264 0.685 9.442 1.00 95.06 107 PHE A CA 1
ATOM 826 C C . PHE A 1 107 ? -1.253 -0.377 8.985 1.00 95.06 107 PHE A C 1
ATOM 828 O O . PHE A 1 107 ? -1.277 -1.502 9.480 1.00 95.06 107 PHE A O 1
ATOM 835 N N . SER A 1 108 ? -0.328 -0.039 8.080 1.00 90.56 108 SER A N 1
ATOM 836 C CA . SER A 1 108 ? 0.790 -0.936 7.750 1.00 90.56 108 SER A CA 1
ATOM 837 C C . SER A 1 108 ? 1.826 -0.998 8.876 1.00 90.56 108 SER A C 1
ATOM 839 O O . SER A 1 108 ? 2.207 -2.082 9.321 1.00 90.56 108 SER A O 1
ATOM 841 N N . TYR A 1 109 ? 2.212 0.167 9.400 1.00 89.06 109 TYR A N 1
ATOM 84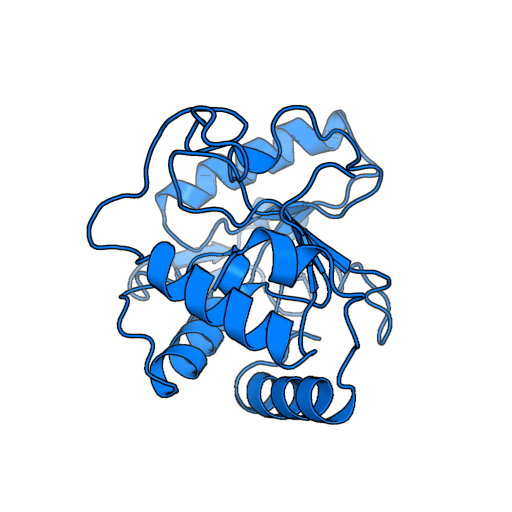2 C CA . TYR A 1 109 ? 3.066 0.334 10.579 1.00 89.06 109 TYR A CA 1
ATOM 843 C C . TYR A 1 109 ? 2.471 1.398 11.506 1.00 89.06 109 TYR A C 1
ATOM 845 O O . TYR A 1 109 ? 1.797 2.315 11.039 1.00 89.06 109 TYR A O 1
ATOM 853 N N . GLN A 1 110 ? 2.773 1.329 12.806 1.00 90.69 110 GLN A N 1
ATOM 854 C CA . GLN A 1 110 ? 2.254 2.288 13.791 1.00 90.69 110 GLN A CA 1
ATOM 855 C C . GLN A 1 110 ? 2.632 3.742 13.472 1.00 90.69 110 GLN A C 1
ATOM 857 O O . GLN A 1 110 ? 1.793 4.634 13.583 1.00 90.69 110 GLN A O 1
ATOM 862 N N . PHE A 1 111 ? 3.857 3.982 12.995 1.00 86.44 111 PHE A N 1
ATOM 863 C CA . PHE A 1 111 ? 4.310 5.328 12.628 1.00 86.44 111 PHE A CA 1
ATOM 864 C C . PHE A 1 111 ? 3.581 5.903 11.397 1.00 86.44 111 PHE A C 1
ATOM 866 O O . PHE A 1 111 ? 3.508 7.118 11.246 1.00 86.44 111 PHE A O 1
ATOM 873 N N . CYS A 1 112 ? 3.001 5.062 10.529 1.00 86.94 112 CYS A N 1
ATOM 874 C CA . CYS A 1 112 ? 2.264 5.520 9.346 1.00 86.94 112 CYS A CA 1
ATOM 875 C C . CYS A 1 112 ? 0.908 6.139 9.696 1.00 86.94 112 CYS A C 1
ATOM 877 O O . CYS A 1 112 ? 0.363 6.887 8.882 1.00 86.94 112 CYS A O 1
ATOM 879 N N . THR A 1 113 ? 0.343 5.818 10.868 1.00 92.38 113 THR A N 1
ATOM 880 C CA . THR A 1 113 ? -1.012 6.245 11.231 1.00 92.38 113 THR A CA 1
ATOM 881 C C . THR A 1 113 ? -1.101 7.761 11.321 1.00 92.38 113 THR A C 1
ATOM 883 O O . THR A 1 113 ? -1.899 8.341 10.598 1.00 92.38 113 THR A O 1
ATOM 886 N N . GLY A 1 114 ? -0.263 8.400 12.146 1.00 89.31 114 GLY A N 1
ATOM 887 C CA . GLY A 1 114 ? -0.269 9.861 12.303 1.00 89.31 114 GLY A CA 1
ATOM 888 C C . GLY A 1 114 ? -0.073 10.575 10.966 1.00 89.31 114 GLY A C 1
ATOM 889 O O . GLY A 1 114 ? -0.952 11.310 10.533 1.00 89.31 114 GLY A O 1
ATOM 890 N N . LEU A 1 115 ? 0.993 10.213 10.244 1.00 86.38 115 LEU A N 1
ATOM 891 C CA . LEU A 1 115 ? 1.336 10.792 8.940 1.00 86.38 115 LEU A CA 1
ATOM 892 C C . LEU A 1 115 ? 0.184 10.714 7.928 1.00 86.38 115 LEU A C 1
ATOM 894 O O . LEU A 1 115 ? -0.125 11.685 7.245 1.00 86.38 115 LEU A O 1
ATOM 898 N N . SER A 1 116 ? -0.481 9.562 7.834 1.00 88.38 116 SER A N 1
ATOM 899 C CA . SER A 1 116 ? -1.587 9.378 6.886 1.00 88.38 116 SER A CA 1
ATOM 900 C C . SER A 1 116 ? -2.826 10.189 7.274 1.00 88.38 116 SER A C 1
ATOM 902 O O . SER A 1 116 ? -3.534 10.691 6.400 1.00 88.38 116 SER A O 1
ATOM 904 N N . LEU A 1 117 ? -3.106 10.313 8.576 1.00 92.25 117 LEU A N 1
ATOM 905 C CA . LEU A 1 117 ? -4.222 11.119 9.073 1.00 92.25 117 LEU A CA 1
ATOM 906 C C . LEU A 1 117 ? -3.957 12.618 8.879 1.00 92.25 117 LEU A C 1
ATOM 908 O O . LEU A 1 117 ? -4.880 13.348 8.519 1.00 92.25 117 LEU A O 1
ATOM 912 N N . ASP A 1 118 ? -2.711 13.063 9.036 1.00 88.69 118 ASP A N 1
ATOM 913 C CA . ASP A 1 118 ? -2.311 14.447 8.767 1.00 88.69 118 ASP A CA 1
ATOM 914 C C . ASP A 1 118 ? -2.476 14.784 7.282 1.00 88.69 118 ASP A C 1
ATOM 916 O O . ASP A 1 118 ? -3.111 15.782 6.941 1.00 88.69 118 ASP A O 1
ATOM 920 N N . VAL A 1 119 ? -2.020 13.898 6.386 1.00 85.88 119 VAL A N 1
ATOM 921 C CA . VAL A 1 119 ? -2.241 14.032 4.936 1.00 85.88 119 VAL A CA 1
ATOM 922 C C . VAL A 1 119 ? -3.733 14.150 4.611 1.00 85.88 119 VAL A C 1
ATOM 924 O O . VAL A 1 119 ? -4.122 15.028 3.842 1.00 85.88 119 VAL A O 1
ATOM 927 N N . TYR A 1 120 ? -4.587 13.316 5.215 1.00 88.69 120 TYR A N 1
ATOM 928 C CA . TYR A 1 120 ? -6.040 13.409 5.037 1.00 88.69 120 TYR A CA 1
ATOM 929 C C . TYR A 1 120 ? -6.582 14.782 5.466 1.00 88.69 120 TYR A C 1
ATOM 931 O O . TYR A 1 120 ? -7.354 15.402 4.733 1.00 88.69 120 TYR A O 1
ATOM 939 N N . HIS A 1 121 ? -6.175 15.271 6.639 1.00 90.19 121 HIS A N 1
ATOM 940 C CA . HIS A 1 121 ? -6.648 16.543 7.183 1.00 90.19 121 HIS A CA 1
ATOM 941 C C . HIS A 1 121 ? -6.190 17.756 6.373 1.00 90.19 121 HIS A C 1
ATOM 943 O O . HIS A 1 121 ? -6.982 18.677 6.190 1.00 90.19 121 HIS A O 1
ATOM 949 N N . VAL A 1 122 ? -4.958 17.739 5.863 1.00 86.56 122 VAL A N 1
ATOM 950 C CA . VAL A 1 122 ? -4.409 18.814 5.026 1.00 86.56 122 VAL A CA 1
ATOM 951 C C . VAL A 1 122 ? -5.037 18.804 3.632 1.00 86.56 122 VAL A C 1
ATOM 953 O O . VAL A 1 122 ? -5.394 19.856 3.110 1.00 86.56 122 VAL A O 1
ATOM 956 N N . LEU A 1 123 ? -5.220 17.629 3.019 1.00 83.25 123 LEU A N 1
ATOM 957 C CA . LEU A 1 123 ? -5.742 17.540 1.652 1.00 83.25 123 LEU A CA 1
ATOM 958 C C . LEU A 1 123 ? -7.239 17.822 1.551 1.00 83.25 123 LEU A C 1
ATOM 960 O O . LEU A 1 123 ? -7.668 18.410 0.561 1.00 83.25 123 LEU A O 1
ATOM 964 N N . ARG A 1 124 ? -8.040 17.416 2.543 1.00 85.38 124 ARG A N 1
ATOM 965 C CA . ARG A 1 124 ? -9.504 17.544 2.496 1.00 85.38 124 ARG A CA 1
ATOM 966 C C . ARG A 1 124 ? -10.008 18.970 2.198 1.00 85.38 124 ARG A C 1
ATOM 968 O O . ARG A 1 124 ? -10.874 19.083 1.334 1.00 85.38 124 ARG A O 1
ATOM 975 N N . PRO A 1 125 ? -9.515 20.045 2.847 1.00 87.38 125 PRO A N 1
ATOM 976 C CA . PRO A 1 125 ? -9.929 21.410 2.512 1.00 87.38 125 PRO A CA 1
ATOM 977 C C . PRO A 1 125 ? -9.335 21.917 1.188 1.00 87.38 125 PRO A C 1
ATOM 979 O O . PRO A 1 125 ? -9.972 22.717 0.513 1.00 87.38 125 PRO A O 1
ATOM 982 N N . LEU A 1 126 ? -8.145 21.450 0.792 1.00 83.44 126 LEU A N 1
ATOM 983 C CA . LEU A 1 126 ? -7.449 21.916 -0.417 1.00 83.44 126 LEU A CA 1
ATOM 984 C C . LEU A 1 126 ? -7.985 21.278 -1.705 1.00 83.44 126 LEU A C 1
ATOM 986 O O . LEU A 1 126 ? -7.949 21.885 -2.772 1.00 83.44 126 LEU A O 1
ATOM 990 N N . ARG A 1 127 ? -8.439 20.025 -1.624 1.00 82.44 127 ARG A N 1
ATOM 991 C CA . ARG A 1 127 ? -8.943 19.236 -2.754 1.00 82.44 127 ARG A CA 1
ATOM 992 C C . ARG A 1 127 ? -10.193 18.455 -2.336 1.00 82.44 127 ARG A C 1
ATOM 994 O O . ARG A 1 127 ? -10.143 17.228 -2.261 1.00 82.44 127 ARG A O 1
ATOM 1001 N N . PRO A 1 128 ? -11.334 19.126 -2.101 1.00 82.19 128 PRO A N 1
ATOM 1002 C CA . PRO A 1 128 ? -12.546 18.484 -1.580 1.00 82.19 128 PRO A CA 1
ATOM 1003 C C . PRO A 1 128 ? -13.105 17.377 -2.490 1.00 82.19 128 PRO A C 1
ATOM 1005 O O . PRO A 1 128 ? -13.748 16.448 -2.007 1.00 82.19 128 PRO A O 1
ATOM 1008 N N . ASN A 1 129 ? -12.820 17.439 -3.796 1.00 80.81 129 ASN A N 1
ATOM 1009 C CA . ASN A 1 129 ? -13.237 16.430 -4.775 1.00 80.81 129 ASN A CA 1
ATOM 1010 C C . ASN A 1 129 ? -12.280 15.225 -4.866 1.00 80.81 129 ASN A C 1
ATOM 1012 O O . ASN A 1 129 ? -12.634 14.200 -5.452 1.00 80.81 129 ASN A O 1
ATOM 1016 N N . GLN A 1 130 ? -11.073 15.323 -4.299 1.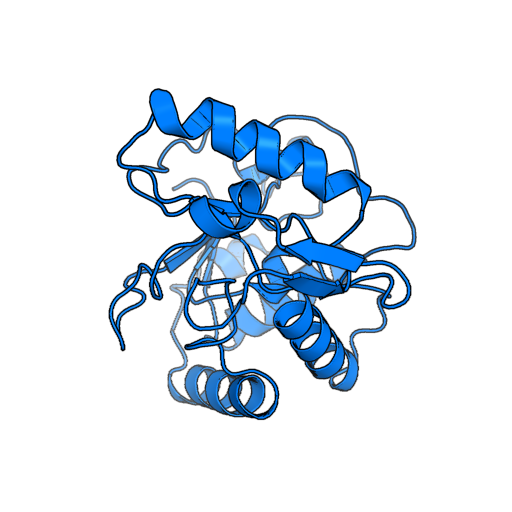00 80.81 130 GLN A N 1
ATOM 1017 C CA . GLN A 1 130 ? -10.102 14.233 -4.284 1.00 80.81 130 GLN A CA 1
ATOM 1018 C C . GLN A 1 130 ? -10.499 13.223 -3.205 1.00 80.81 130 GLN A C 1
ATOM 1020 O O . GLN A 1 130 ? -10.453 13.506 -2.008 1.00 80.81 130 GLN A O 1
ATOM 1025 N N . LYS A 1 131 ? -10.853 12.005 -3.615 1.00 84.56 131 LYS A N 1
ATOM 1026 C CA . LYS A 1 131 ? -11.215 10.947 -2.667 1.00 84.56 131 LYS A CA 1
ATOM 1027 C C . LYS A 1 131 ? -9.959 10.411 -1.986 1.00 84.56 131 LYS A C 1
ATOM 1029 O O . LYS A 1 131 ? -9.067 9.913 -2.669 1.00 84.56 131 LYS A O 1
ATOM 1034 N N . VAL A 1 132 ? -9.910 10.469 -0.657 1.00 86.62 132 VAL A N 1
ATOM 1035 C CA . VAL A 1 132 ? -8.869 9.825 0.154 1.00 86.62 132 VAL A CA 1
ATOM 1036 C C . VAL A 1 132 ? -9.478 8.613 0.849 1.00 86.62 132 VAL A C 1
ATOM 1038 O O . VAL A 1 132 ? -10.515 8.727 1.497 1.00 86.62 132 VAL A O 1
ATOM 1041 N N . VAL A 1 133 ? -8.851 7.450 0.704 1.00 90.62 133 VAL A N 1
ATOM 1042 C CA . VAL A 1 133 ? -9.308 6.187 1.295 1.00 90.62 133 VAL A CA 1
ATOM 1043 C C . VAL A 1 133 ? -8.169 5.461 1.994 1.00 90.62 133 VAL A C 1
ATOM 1045 O O . VAL A 1 133 ? -7.000 5.627 1.643 1.00 90.62 133 VAL A O 1
ATOM 1048 N N . PHE A 1 134 ? -8.510 4.648 2.993 1.00 92.38 134 PHE A N 1
ATOM 1049 C CA . PHE A 1 134 ? -7.540 3.904 3.792 1.00 92.38 134 PHE A CA 1
ATOM 1050 C C . PHE A 1 134 ? -7.595 2.419 3.467 1.00 92.38 134 PHE A C 1
ATOM 1052 O O . PHE A 1 134 ? -8.665 1.813 3.468 1.00 92.38 134 PHE A O 1
ATOM 1059 N N . PHE A 1 135 ? -6.434 1.824 3.228 1.00 91.44 135 PHE A N 1
ATOM 1060 C CA . PHE A 1 135 ? -6.309 0.384 3.083 1.00 91.44 135 PHE A CA 1
ATOM 1061 C C . PHE A 1 135 ? -6.728 -0.369 4.333 1.00 91.44 135 PHE A C 1
ATOM 1063 O O . PHE A 1 135 ? -6.424 0.030 5.460 1.00 91.44 135 PHE A O 1
ATOM 1070 N N . ASN A 1 136 ? -7.331 -1.529 4.105 1.00 93.25 136 ASN A N 1
ATOM 1071 C CA . ASN A 1 136 ? -7.538 -2.507 5.150 1.00 93.25 136 ASN A CA 1
ATOM 1072 C C . ASN A 1 136 ? -6.245 -3.315 5.380 1.00 93.25 136 ASN A C 1
ATOM 1074 O O . ASN A 1 136 ? -5.812 -4.044 4.482 1.00 93.25 136 ASN A O 1
ATOM 1078 N N . PRO A 1 137 ? -5.627 -3.246 6.572 1.00 93.38 137 PRO A N 1
ATOM 1079 C CA . PRO A 1 137 ? -4.385 -3.968 6.844 1.00 93.38 137 PRO A CA 1
ATOM 1080 C C . PRO A 1 137 ? -4.558 -5.491 6.822 1.00 93.38 137 PRO A C 1
ATOM 1082 O O . PRO A 1 137 ? -3.605 -6.201 6.508 1.00 93.38 137 PRO A O 1
ATOM 1085 N N . ASN A 1 138 ? -5.760 -6.010 7.101 1.00 91.81 138 ASN A N 1
ATOM 1086 C CA . ASN A 1 138 ? -6.022 -7.447 7.009 1.00 91.81 138 ASN A CA 1
ATOM 1087 C C . ASN A 1 138 ? -5.967 -7.934 5.552 1.00 91.81 138 ASN A C 1
ATOM 1089 O O . ASN A 1 138 ? -5.384 -8.980 5.272 1.00 91.81 138 ASN A O 1
ATOM 1093 N N . PHE A 1 139 ? -6.501 -7.143 4.616 1.00 89.94 139 PHE A N 1
ATOM 1094 C CA . PHE A 1 139 ? -6.408 -7.439 3.187 1.00 89.94 139 PHE A CA 1
ATOM 1095 C C . PHE A 1 139 ? -4.946 -7.466 2.719 1.00 89.94 139 PHE A C 1
ATOM 1097 O O . PHE A 1 139 ? -4.531 -8.419 2.062 1.00 89.94 139 PHE A O 1
ATOM 1104 N N . LEU A 1 140 ? -4.143 -6.470 3.116 1.00 87.94 140 LEU A N 1
ATOM 1105 C CA . LEU A 1 140 ? -2.709 -6.423 2.794 1.00 87.94 140 LEU A CA 1
ATOM 1106 C C . LEU A 1 140 ? -1.952 -7.632 3.363 1.00 87.94 140 LEU A C 1
ATOM 1108 O O . LEU A 1 140 ? -1.148 -8.249 2.663 1.00 87.94 140 LEU A O 1
ATOM 1112 N N . LEU A 1 141 ? -2.252 -8.022 4.604 1.00 88.75 141 LEU A N 1
ATOM 1113 C CA . LEU A 1 141 ? -1.649 -9.188 5.245 1.00 88.75 141 LEU A CA 1
ATOM 1114 C C . LEU A 1 141 ? -1.959 -10.490 4.489 1.00 88.75 141 LEU A C 1
ATOM 1116 O O . LEU A 1 141 ? -1.054 -11.289 4.234 1.00 88.75 141 LEU A O 1
ATOM 1120 N N . GLN A 1 142 ? -3.225 -10.716 4.130 1.00 88.44 142 GLN A N 1
ATOM 1121 C CA . GLN A 1 142 ? -3.638 -11.905 3.378 1.00 88.44 142 GLN A CA 1
ATOM 1122 C C . GLN A 1 142 ? -3.011 -11.933 1.982 1.00 88.44 142 GLN A C 1
ATOM 1124 O O . GLN A 1 142 ? -2.504 -12.972 1.548 1.00 88.44 142 GLN A O 1
ATOM 1129 N N . LEU A 1 143 ? -2.972 -10.781 1.313 1.00 84.69 143 LEU A N 1
ATOM 1130 C CA . LEU A 1 143 ? -2.378 -10.644 -0.008 1.00 84.69 143 LEU A CA 1
ATOM 1131 C C . LEU A 1 143 ? -0.873 -10.937 0.022 1.00 84.69 143 LEU A C 1
ATOM 1133 O O . LEU A 1 143 ? -0.380 -11.725 -0.785 1.00 84.69 143 LEU A O 1
ATOM 1137 N N . SER A 1 144 ? -0.157 -10.379 1.001 1.00 82.69 144 SER A N 1
ATOM 1138 C CA . SER A 1 144 ? 1.265 -10.647 1.237 1.00 82.69 144 SER A CA 1
ATOM 1139 C C . SER A 1 144 ? 1.535 -12.144 1.430 1.00 82.69 144 SER A C 1
ATOM 1141 O O . SER A 1 144 ? 2.400 -12.712 0.762 1.00 82.69 144 SER A O 1
ATOM 1143 N N . ARG A 1 145 ? 0.735 -12.836 2.255 1.00 85.12 145 ARG A N 1
ATOM 1144 C CA . ARG A 1 145 ? 0.843 -14.297 2.438 1.00 85.12 145 ARG A CA 1
ATOM 1145 C C . ARG A 1 145 ? 0.642 -15.066 1.130 1.00 85.12 145 ARG A C 1
ATOM 1147 O O . ARG A 1 145 ? 1.391 -16.003 0.857 1.00 85.12 145 ARG A O 1
ATOM 1154 N N . LYS A 1 146 ? -0.334 -14.666 0.307 1.00 83.62 146 LYS A N 1
ATOM 1155 C CA . LYS A 1 146 ? -0.620 -15.330 -0.975 1.00 83.62 146 LYS A CA 1
ATOM 1156 C C . LYS A 1 146 ? 0.546 -15.216 -1.956 1.00 83.62 146 LYS A C 1
ATOM 1158 O O . LYS A 1 146 ? 0.870 -16.189 -2.633 1.00 83.62 146 LYS A O 1
ATOM 1163 N N . TRP A 1 147 ? 1.178 -14.050 -2.021 1.00 77.25 147 TRP A N 1
ATOM 1164 C CA . TRP A 1 147 ? 2.345 -13.814 -2.866 1.00 77.25 147 TRP A CA 1
ATOM 1165 C C . TRP A 1 147 ? 3.607 -14.529 -2.365 1.00 77.25 147 TRP A C 1
ATOM 1167 O O . TRP A 1 147 ? 4.340 -15.090 -3.177 1.00 77.25 147 TRP A O 1
ATOM 1177 N N . LYS A 1 148 ? 3.828 -14.606 -1.045 1.00 78.25 148 LYS A N 1
ATOM 1178 C CA . LYS A 1 148 ? 4.925 -15.410 -0.468 1.00 78.25 148 LYS A CA 1
ATOM 1179 C C . LYS A 1 148 ? 4.819 -16.890 -0.823 1.00 78.25 148 LYS A C 1
ATOM 1181 O O . LYS A 1 148 ? 5.818 -17.517 -1.158 1.00 78.25 148 LYS A O 1
ATOM 1186 N N . GLY A 1 149 ? 3.597 -17.427 -0.859 1.00 76.31 149 GLY A N 1
ATOM 1187 C CA . GLY A 1 149 ? 3.327 -18.792 -1.325 1.00 76.31 149 GLY A CA 1
ATOM 1188 C C . GLY A 1 149 ? 3.726 -19.067 -2.784 1.00 76.31 149 GLY A C 1
ATOM 1189 O O . GLY A 1 149 ? 3.635 -20.205 -3.227 1.00 76.31 149 GLY A O 1
ATOM 1190 N N . ARG A 1 150 ? 4.163 -18.048 -3.539 1.00 73.56 150 ARG A N 1
ATOM 1191 C CA . ARG A 1 150 ? 4.627 -18.150 -4.931 1.00 73.56 150 ARG A CA 1
ATOM 1192 C C . ARG A 1 150 ? 6.123 -17.886 -5.108 1.00 73.56 150 ARG A C 1
ATOM 1194 O O . ARG A 1 150 ? 6.563 -17.636 -6.223 1.00 73.56 150 ARG A O 1
ATOM 1201 N N . GLY A 1 151 ? 6.899 -17.944 -4.027 1.00 70.50 151 GLY A N 1
ATOM 1202 C CA . GLY A 1 151 ? 8.361 -17.888 -4.087 1.00 70.50 151 GLY A CA 1
ATOM 1203 C C . GLY A 1 151 ? 8.980 -16.520 -3.802 1.00 70.50 151 GLY A C 1
ATOM 1204 O O . GLY A 1 151 ? 10.204 -16.414 -3.813 1.00 70.50 151 GLY A O 1
ATOM 1205 N N . LEU A 1 152 ? 8.180 -15.492 -3.486 1.00 72.00 152 LEU A N 1
ATOM 1206 C CA . LEU A 1 152 ? 8.711 -14.232 -2.956 1.00 72.00 152 LEU A CA 1
ATOM 1207 C C . LEU A 1 152 ? 9.145 -14.426 -1.497 1.00 72.00 152 LEU A C 1
ATOM 1209 O O . LEU A 1 152 ? 8.337 -14.813 -0.652 1.00 72.00 152 LEU A O 1
ATOM 1213 N N . LYS A 1 153 ? 10.423 -14.163 -1.207 1.00 68.69 153 LYS A N 1
ATOM 1214 C CA . LYS A 1 153 ? 11.053 -14.460 0.094 1.00 68.69 153 LYS A CA 1
ATOM 1215 C C . LYS A 1 153 ? 11.049 -13.284 1.077 1.00 68.69 153 LYS A C 1
ATOM 1217 O O . LYS A 1 153 ? 11.343 -13.477 2.254 1.00 68.69 153 LYS A O 1
ATOM 1222 N N . GLU A 1 154 ? 10.698 -12.088 0.615 1.00 67.19 154 GLU A N 1
ATOM 1223 C CA . GLU A 1 154 ? 10.828 -10.862 1.403 1.00 67.19 154 GLU A CA 1
ATOM 1224 C C . GLU A 1 154 ? 9.859 -10.787 2.600 1.00 67.19 154 GLU A C 1
ATOM 1226 O O . GLU A 1 154 ? 8.726 -11.286 2.529 1.00 67.19 154 GLU A O 1
ATOM 1231 N N . PRO A 1 155 ? 10.253 -10.140 3.717 1.00 63.38 155 PRO A N 1
ATOM 1232 C CA . PRO A 1 155 ? 9.406 -9.994 4.901 1.00 63.38 155 PRO A CA 1
ATOM 1233 C C . PRO A 1 155 ? 8.076 -9.289 4.621 1.00 63.38 155 PRO A C 1
ATOM 1235 O O . PRO A 1 155 ? 7.048 -9.669 5.192 1.00 63.38 155 PRO A O 1
ATOM 1238 N N . ARG A 1 156 ? 8.068 -8.313 3.713 1.00 71.25 156 ARG A N 1
ATOM 1239 C CA . ARG A 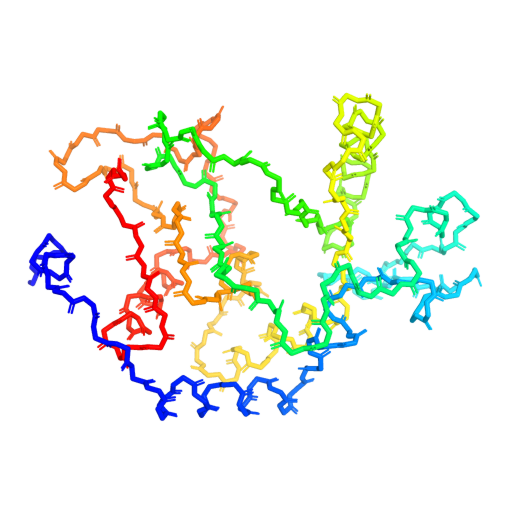1 156 ? 6.875 -7.604 3.244 1.00 71.25 156 ARG A CA 1
ATOM 1240 C C . ARG A 1 156 ? 7.052 -7.276 1.757 1.00 71.25 156 ARG A C 1
ATOM 1242 O O . ARG A 1 156 ? 8.176 -7.206 1.283 1.00 71.25 156 ARG A O 1
ATOM 1249 N N . LEU A 1 157 ? 5.965 -7.057 1.026 1.00 70.94 157 LEU A N 1
ATOM 1250 C CA . LEU A 1 157 ? 6.005 -6.568 -0.359 1.00 70.94 157 LEU A CA 1
ATOM 1251 C C . LEU A 1 157 ? 5.844 -5.048 -0.397 1.00 70.94 157 LEU A C 1
ATOM 1253 O O . LEU A 1 157 ? 5.230 -4.479 0.514 1.00 70.94 157 LEU A O 1
ATOM 1257 N N . THR A 1 158 ? 6.338 -4.378 -1.438 1.00 67.00 158 THR A N 1
ATOM 1258 C CA . THR A 1 158 ? 6.017 -2.960 -1.630 1.00 67.00 158 THR A CA 1
ATOM 1259 C C . THR A 1 158 ? 4.512 -2.775 -1.818 1.00 67.00 158 THR A C 1
ATOM 1261 O O . THR A 1 158 ? 3.807 -3.618 -2.385 1.00 67.00 158 THR A O 1
ATOM 1264 N N . SER A 1 159 ? 4.001 -1.623 -1.373 1.00 67.62 159 SER A N 1
ATOM 1265 C CA . SER A 1 159 ? 2.591 -1.256 -1.562 1.00 67.62 159 SER A CA 1
ATOM 1266 C C . SER A 1 159 ? 2.169 -1.301 -3.027 1.00 67.62 159 SER A C 1
ATOM 1268 O O . SER A 1 159 ? 1.008 -1.554 -3.329 1.00 67.62 159 SER A O 1
ATOM 1270 N N . GLY A 1 160 ? 3.108 -1.088 -3.943 1.00 67.38 160 GLY A N 1
ATOM 1271 C CA . GLY A 1 160 ? 2.812 -1.078 -5.356 1.00 67.38 160 GLY A CA 1
ATOM 1272 C C . GLY A 1 160 ? 2.781 -2.449 -6.028 1.00 67.38 160 GLY A C 1
ATOM 1273 O O . GLY A 1 160 ? 1.942 -2.639 -6.903 1.00 67.38 160 GLY A O 1
ATOM 1274 N N . LEU A 1 161 ? 3.555 -3.438 -5.561 1.00 71.12 161 LEU A N 1
ATOM 1275 C CA . LEU A 1 161 ? 3.317 -4.834 -5.950 1.00 71.12 161 LEU A CA 1
ATOM 1276 C C . LEU A 1 161 ? 1.994 -5.353 -5.374 1.00 71.12 161 LEU A C 1
ATOM 1278 O O . LEU A 1 161 ? 1.245 -6.044 -6.061 1.00 71.12 161 LEU A O 1
ATOM 1282 N N . MET A 1 162 ? 1.660 -4.969 -4.136 1.00 68.38 162 MET A N 1
ATOM 1283 C CA . MET A 1 162 ? 0.363 -5.302 -3.532 1.00 68.38 162 MET A CA 1
ATOM 1284 C C . MET A 1 162 ? -0.813 -4.694 -4.305 1.00 68.38 162 MET A C 1
ATOM 1286 O O . MET A 1 162 ? -1.889 -5.281 -4.364 1.00 68.38 162 MET A O 1
ATOM 1290 N N . LEU A 1 163 ? -0.610 -3.535 -4.924 1.00 68.12 163 LEU A N 1
ATOM 1291 C CA . LEU A 1 163 ? -1.625 -2.868 -5.730 1.00 68.12 163 LEU A CA 1
ATOM 1292 C C . LEU A 1 163 ? -1.601 -3.217 -7.203 1.00 68.12 163 LEU A C 1
ATOM 1294 O O . LEU A 1 163 ? -2.494 -2.745 -7.909 1.00 68.12 163 LEU A O 1
ATOM 1298 N N . ALA A 1 164 ? -0.599 -3.975 -7.656 1.00 65.62 164 ALA A N 1
ATOM 1299 C CA . ALA A 1 164 ? -0.270 -4.084 -9.063 1.00 65.62 164 ALA A CA 1
ATOM 1300 C C . ALA A 1 164 ? -1.522 -4.405 -9.889 1.00 65.62 164 ALA A C 1
ATOM 1302 O O . ALA A 1 164 ? -2.114 -5.481 -9.787 1.00 65.62 164 ALA A O 1
ATOM 1303 N N . SER A 1 165 ? -1.952 -3.410 -10.665 1.00 66.69 165 SER A N 1
ATOM 1304 C CA . SER A 1 165 ? -3.143 -3.467 -11.502 1.00 66.69 165 SER A CA 1
ATOM 1305 C C . SER A 1 165 ? -2.745 -3.307 -12.968 1.00 66.69 165 SER A C 1
ATOM 1307 O O . SER A 1 165 ? -1.574 -3.427 -13.318 1.00 66.69 165 SER A O 1
ATOM 1309 N N . VAL A 1 166 ? -3.723 -3.084 -13.842 1.00 72.06 166 VAL A N 1
ATOM 1310 C CA . VAL A 1 166 ? -3.556 -3.140 -15.299 1.00 72.06 166 VAL A CA 1
ATOM 1311 C C . VAL A 1 166 ? -2.459 -2.200 -15.813 1.00 72.06 166 VAL A C 1
ATOM 1313 O O . VAL A 1 166 ? -1.773 -2.586 -16.750 1.00 72.06 166 VAL A O 1
ATOM 1316 N N . HIS A 1 167 ? -2.250 -1.027 -15.204 1.00 76.31 167 HIS A N 1
ATOM 1317 C CA . HIS A 1 167 ? -1.168 -0.102 -15.566 1.00 76.31 167 HIS A CA 1
ATOM 1318 C C . HIS A 1 167 ? -0.321 0.258 -14.338 1.00 76.31 167 HIS A C 1
ATOM 1320 O O . HIS A 1 167 ? -0.869 0.618 -13.295 1.00 76.31 167 HIS A O 1
ATOM 1326 N N . LEU A 1 168 ? 1.004 0.193 -14.461 1.00 78.06 168 LEU A N 1
ATOM 1327 C CA . LEU A 1 168 ? 1.974 0.552 -13.425 1.00 78.06 168 LEU A CA 1
ATOM 1328 C C . LEU A 1 168 ? 2.895 1.669 -13.920 1.00 78.06 168 LEU A C 1
ATOM 1330 O O . LEU A 1 168 ? 3.500 1.530 -14.976 1.00 78.06 168 LEU A O 1
ATOM 1334 N N . TYR A 1 169 ? 3.052 2.725 -13.132 1.00 79.44 169 TYR A N 1
ATOM 1335 C CA . TYR A 1 169 ? 3.948 3.857 -13.384 1.00 79.44 169 TYR A CA 1
ATOM 1336 C C . TYR A 1 169 ? 4.885 4.030 -12.190 1.00 79.44 169 TYR A C 1
ATOM 1338 O O . TYR A 1 169 ? 4.477 3.762 -11.065 1.00 79.44 169 TYR A O 1
ATOM 1346 N N . GLY A 1 170 ? 6.124 4.482 -12.388 1.00 77.62 170 GLY A N 1
ATOM 1347 C CA . GLY A 1 170 ? 7.020 4.822 -11.268 1.00 77.62 170 GLY A CA 1
ATOM 1348 C C . GLY A 1 170 ? 7.570 3.647 -10.469 1.00 77.62 170 GLY A C 1
ATOM 1349 O O . GLY A 1 170 ? 8.017 3.823 -9.337 1.00 77.62 170 GLY A O 1
ATOM 1350 N N . PHE A 1 171 ? 7.548 2.451 -11.053 1.00 84.56 171 PHE A N 1
ATOM 1351 C CA . PHE A 1 171 ? 8.166 1.250 -10.501 1.00 84.56 171 PHE A CA 1
ATOM 1352 C C . PHE A 1 171 ? 9.538 1.049 -11.124 1.00 84.56 171 PHE A C 1
ATOM 1354 O O . PHE A 1 171 ? 9.684 0.318 -12.099 1.00 84.56 171 PHE A O 1
ATOM 1361 N N . TRP A 1 172 ? 10.539 1.733 -10.576 1.00 84.56 172 TRP A N 1
ATOM 1362 C CA . TRP A 1 172 ? 11.915 1.658 -11.049 1.00 84.56 172 TRP A CA 1
ATOM 1363 C C . TRP A 1 172 ? 12.875 1.685 -9.855 1.00 84.56 172 TRP A C 1
ATOM 1365 O O . TRP A 1 172 ? 13.023 2.731 -9.223 1.00 84.56 172 TRP A O 1
ATOM 1375 N N . PRO A 1 173 ? 13.488 0.545 -9.491 1.00 86.06 173 PRO A N 1
ATOM 1376 C CA . PRO A 1 173 ? 14.301 0.443 -8.281 1.00 86.06 173 PRO A CA 1
ATOM 1377 C C . PRO A 1 173 ? 15.774 0.813 -8.497 1.00 86.06 173 PRO A C 1
ATOM 1379 O O . PRO A 1 173 ? 16.577 0.644 -7.579 1.00 86.06 173 PRO A O 1
ATOM 1382 N N . PHE A 1 174 ? 16.149 1.254 -9.700 1.00 87.44 174 PHE A N 1
ATOM 1383 C CA . PHE A 1 174 ? 17.542 1.451 -10.091 1.00 87.44 174 PHE A CA 1
ATOM 1384 C C . PHE A 1 174 ? 17.938 2.934 -10.052 1.00 87.44 174 PHE A C 1
ATOM 1386 O O . PHE A 1 174 ? 17.107 3.799 -10.326 1.00 87.44 174 PHE A O 1
ATOM 1393 N N . PRO A 1 175 ? 19.212 3.242 -9.746 1.00 85.88 175 PRO A N 1
ATOM 1394 C CA . PRO A 1 175 ? 19.693 4.619 -9.606 1.00 85.88 175 PRO A CA 1
ATOM 1395 C C . PRO A 1 175 ? 19.948 5.326 -10.945 1.00 85.88 175 PRO A C 1
ATOM 1397 O O . PRO A 1 175 ? 20.376 6.475 -10.950 1.00 85.88 175 PRO A O 1
ATOM 1400 N N . LEU A 1 176 ? 19.746 4.641 -12.073 1.00 87.38 176 LEU A N 1
ATOM 1401 C CA . LEU A 1 176 ? 19.969 5.160 -13.421 1.00 87.38 176 LEU A CA 1
ATOM 1402 C C . LEU A 1 176 ? 18.710 4.957 -14.258 1.00 87.38 176 LEU A C 1
ATOM 1404 O O . LEU A 1 176 ? 18.062 3.924 -14.102 1.00 87.38 176 LEU A O 1
ATOM 1408 N N . ASP A 1 177 ? 18.369 5.899 -15.136 1.00 83.19 177 ASP A N 1
ATOM 1409 C CA . ASP A 1 177 ? 17.287 5.729 -16.114 1.00 83.19 177 ASP A CA 1
ATOM 1410 C C . ASP A 1 177 ? 17.702 4.830 -17.302 1.00 83.19 177 ASP A C 1
ATOM 1412 O O . ASP A 1 177 ? 18.821 4.319 -17.377 1.00 83.19 177 ASP A O 1
ATOM 1416 N N . LEU A 1 178 ? 16.793 4.649 -18.270 1.00 81.50 178 LEU A N 1
ATOM 1417 C CA . LEU A 1 178 ? 17.041 3.873 -19.498 1.00 81.50 178 LEU A CA 1
ATOM 1418 C C . LEU A 1 178 ? 18.121 4.477 -20.418 1.00 81.50 178 LEU A C 1
ATOM 1420 O O . LEU A 1 178 ? 18.584 3.815 -21.349 1.00 81.50 178 LEU A O 1
ATOM 1424 N N . TYR A 1 179 ? 18.511 5.726 -20.174 1.00 83.69 179 TYR A N 1
ATOM 1425 C CA . TYR A 1 179 ? 19.523 6.478 -20.909 1.00 83.69 179 TYR A CA 1
ATOM 1426 C C . TYR A 1 179 ? 20.812 6.663 -20.091 1.00 83.69 179 TYR A C 1
ATOM 1428 O O . TYR A 1 179 ? 21.701 7.383 -20.533 1.00 83.69 179 TYR A O 1
ATOM 1436 N N . HIS A 1 180 ? 20.948 5.961 -18.959 1.00 84.62 180 HIS A N 1
ATOM 1437 C CA . HIS A 1 180 ? 22.085 6.027 -18.034 1.00 84.62 180 HIS A CA 1
ATOM 1438 C C . HIS A 1 180 ? 22.251 7.372 -17.310 1.00 84.62 180 HIS A C 1
ATOM 1440 O O . HIS A 1 180 ? 23.317 7.653 -16.763 1.00 84.62 180 HIS A O 1
ATOM 1446 N N . ASN A 1 181 ? 21.201 8.190 -17.247 1.00 85.56 181 ASN A N 1
ATOM 1447 C CA . ASN A 1 181 ? 21.207 9.393 -16.423 1.00 85.56 181 ASN A CA 1
ATOM 1448 C C . ASN A 1 181 ? 20.950 9.032 -14.952 1.00 85.56 181 ASN A C 1
ATOM 1450 O O . ASN A 1 181 ? 20.104 8.172 -14.684 1.00 85.56 181 ASN A O 1
ATOM 1454 N N . PRO A 1 182 ? 21.610 9.700 -13.988 1.00 87.25 182 PRO A N 1
ATOM 1455 C CA . PRO A 1 182 ? 21.305 9.546 -12.570 1.00 87.25 182 PRO A CA 1
ATOM 1456 C C . PRO A 1 182 ? 19.839 9.860 -12.255 1.00 87.25 182 PRO A C 1
ATOM 1458 O O . PRO A 1 182 ? 19.320 10.903 -12.652 1.00 87.25 182 PRO A O 1
ATOM 1461 N N . LEU A 1 183 ? 19.194 8.976 -11.496 1.00 84.06 183 LEU A N 1
ATOM 1462 C CA . LEU A 1 183 ? 17.841 9.147 -10.983 1.00 84.06 183 LEU A CA 1
ATOM 1463 C C . LEU A 1 183 ? 17.843 9.164 -9.452 1.00 84.06 183 LEU A C 1
ATOM 1465 O O . LEU A 1 183 ? 18.481 8.305 -8.832 1.00 84.06 183 LEU A O 1
ATOM 1469 N N . PRO A 1 184 ? 17.094 10.087 -8.824 1.00 84.50 184 PRO A N 1
ATOM 1470 C CA . PRO A 1 184 ? 16.827 9.989 -7.400 1.00 84.50 184 PRO A CA 1
ATOM 1471 C C . PRO A 1 184 ? 15.978 8.746 -7.103 1.00 84.50 184 PRO A C 1
ATOM 1473 O O . PRO A 1 184 ? 15.231 8.259 -7.955 1.00 84.50 184 PRO A O 1
ATOM 1476 N N . HIS A 1 185 ? 16.072 8.231 -5.876 1.00 82.12 185 HIS A N 1
ATOM 1477 C CA . HIS A 1 185 ? 15.290 7.064 -5.479 1.00 82.12 185 HIS A CA 1
ATOM 1478 C C . HIS A 1 185 ? 13.779 7.316 -5.577 1.00 82.12 185 HIS A C 1
ATOM 1480 O O . HIS A 1 185 ? 13.053 6.519 -6.176 1.00 82.12 185 HIS A O 1
ATOM 1486 N N . HIS A 1 186 ? 13.315 8.448 -5.045 1.00 80.69 186 HIS A N 1
ATOM 1487 C CA . HIS A 1 186 ? 11.936 8.892 -5.177 1.00 80.69 186 HIS A CA 1
ATOM 1488 C C . HIS A 1 186 ? 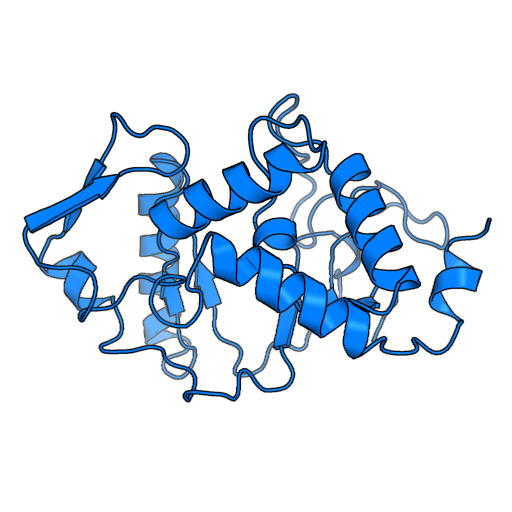11.833 10.115 -6.094 1.00 80.69 186 HIS A C 1
ATOM 1490 O O . HIS A 1 186 ? 12.791 10.856 -6.286 1.00 80.69 186 HIS A O 1
ATOM 1496 N N . TYR A 1 187 ? 10.646 10.397 -6.633 1.00 77.12 187 TYR A N 1
ATOM 1497 C CA . TYR A 1 187 ? 10.432 11.629 -7.410 1.00 77.12 187 TYR A CA 1
ATOM 1498 C C . TYR A 1 187 ? 10.420 12.908 -6.545 1.00 77.12 187 TYR A C 1
ATOM 1500 O O . TYR A 1 187 ? 10.393 14.009 -7.092 1.00 77.12 187 TYR A O 1
ATOM 1508 N N . TYR A 1 188 ? 10.418 12.776 -5.211 1.00 75.31 188 TYR A N 1
ATOM 1509 C CA . TYR A 1 188 ? 10.396 13.880 -4.238 1.00 75.31 188 TYR A CA 1
ATOM 1510 C C . TYR A 1 188 ? 11.619 13.936 -3.307 1.00 75.31 188 TYR A C 1
ATOM 1512 O O . TYR A 1 188 ? 11.813 14.950 -2.642 1.00 75.31 188 TYR A O 1
ATOM 1520 N N . ASP A 1 189 ? 12.433 12.879 -3.231 1.00 80.12 189 ASP A N 1
ATOM 1521 C CA . ASP A 1 189 ? 13.662 12.824 -2.429 1.00 80.12 189 ASP A CA 1
ATOM 1522 C C . ASP A 1 189 ? 14.622 11.739 -2.960 1.00 80.12 189 ASP A C 1
ATOM 1524 O O . ASP A 1 189 ? 14.310 11.029 -3.912 1.00 80.12 189 ASP A O 1
ATOM 1528 N N . ASN A 1 190 ? 15.791 11.579 -2.333 1.00 84.06 190 ASN A N 1
ATOM 1529 C CA . ASN A 1 190 ? 16.751 10.528 -2.689 1.00 84.06 190 ASN A CA 1
ATOM 1530 C C . ASN A 1 190 ? 16.950 9.477 -1.577 1.00 84.06 190 ASN A C 1
ATOM 1532 O O . ASN A 1 190 ? 18.046 8.949 -1.389 1.00 84.06 190 ASN A O 1
ATOM 1536 N N . VAL A 1 191 ? 15.910 9.201 -0.790 1.00 81.38 191 VAL A N 1
ATOM 1537 C CA . VAL A 1 191 ? 15.983 8.280 0.350 1.00 81.38 191 VAL A CA 1
ATOM 1538 C C . VAL A 1 191 ? 15.695 6.856 -0.109 1.00 81.38 191 VAL A C 1
ATOM 1540 O O . VAL A 1 191 ? 14.565 6.525 -0.441 1.00 81.38 191 VAL A O 1
ATOM 1543 N N . GLY A 1 192 ? 16.713 5.995 -0.083 1.00 76.75 192 GLY A N 1
ATOM 1544 C CA . GLY A 1 192 ? 16.584 4.578 -0.431 1.00 76.75 192 GLY A CA 1
ATOM 1545 C C . GLY A 1 192 ? 15.727 3.747 0.542 1.00 76.75 192 GLY A C 1
ATOM 1546 O O . GLY A 1 192 ? 15.409 4.182 1.654 1.00 76.75 192 GLY A O 1
ATOM 1547 N N . PRO A 1 193 ? 15.399 2.499 0.166 1.00 74.06 193 PRO A N 1
ATOM 1548 C CA . PRO A 1 193 ? 14.654 1.585 1.024 1.00 74.06 193 PRO A CA 1
ATOM 1549 C C . PRO A 1 193 ? 15.473 1.218 2.266 1.00 74.06 193 PRO A C 1
ATOM 1551 O O . PRO A 1 193 ? 16.703 1.112 2.229 1.00 74.06 193 PRO A O 1
ATOM 1554 N N . LYS A 1 194 ? 14.789 0.909 3.371 1.00 75.38 194 LYS A N 1
ATOM 1555 C CA . LYS A 1 194 ? 15.447 0.263 4.513 1.00 75.38 194 LYS A CA 1
ATOM 1556 C C . LYS A 1 194 ? 15.922 -1.134 4.100 1.00 75.38 194 LYS A C 1
ATOM 1558 O O . LYS A 1 194 ? 15.114 -1.961 3.675 1.00 75.38 194 LYS A O 1
ATOM 1563 N N . LYS A 1 195 ? 17.226 -1.399 4.246 1.00 75.50 195 LYS A N 1
ATOM 1564 C CA . LYS A 1 195 ? 17.826 -2.711 3.950 1.00 75.50 195 LYS A CA 1
ATOM 1565 C C . LYS A 1 195 ? 17.122 -3.819 4.749 1.00 75.50 195 LYS A C 1
ATOM 1567 O O . LYS A 1 195 ? 16.864 -3.647 5.937 1.00 75.50 195 LYS A O 1
ATOM 1572 N N . GLY A 1 196 ? 16.830 -4.943 4.092 1.00 70.06 196 GLY A N 1
ATOM 1573 C CA . GLY A 1 196 ? 16.248 -6.139 4.719 1.00 70.06 196 GLY A CA 1
ATOM 1574 C C . GLY A 1 196 ? 14.733 -6.106 4.961 1.00 70.06 196 GLY A C 1
ATOM 1575 O O . GLY A 1 196 ? 14.225 -6.977 5.659 1.00 70.06 196 GLY A O 1
ATOM 1576 N N . VAL A 1 197 ? 14.008 -5.113 4.429 1.00 71.88 197 VAL A N 1
ATOM 1577 C CA . VAL A 1 197 ? 12.534 -5.040 4.536 1.00 71.88 197 VAL A CA 1
ATOM 1578 C C . VAL A 1 197 ? 11.838 -5.493 3.246 1.00 71.88 197 VAL A C 1
ATOM 1580 O O . VAL A 1 197 ? 10.832 -6.203 3.315 1.00 71.88 197 VAL A O 1
ATOM 1583 N N . HIS A 1 198 ? 12.370 -5.064 2.098 1.00 73.69 198 HIS A N 1
ATOM 1584 C CA . HIS A 1 198 ? 11.871 -5.338 0.751 1.00 73.69 198 HIS A CA 1
ATOM 1585 C C . HIS A 1 198 ? 13.051 -5.495 -0.220 1.00 73.69 198 HIS A C 1
ATOM 1587 O O . HIS A 1 198 ? 14.023 -4.739 -0.118 1.00 73.69 198 HIS A O 1
ATOM 1593 N N . SER A 1 199 ? 12.918 -6.370 -1.220 1.00 81.94 199 SER A N 1
ATOM 1594 C CA . SER A 1 199 ? 13.811 -6.451 -2.383 1.00 81.94 199 SER A CA 1
ATOM 1595 C C . SER A 1 199 ? 13.101 -5.870 -3.600 1.00 81.94 199 SER A C 1
ATOM 1597 O O . SER A 1 199 ? 12.410 -6.557 -4.350 1.00 81.94 199 SER A O 1
ATOM 1599 N N . MET A 1 200 ? 13.242 -4.558 -3.786 1.00 81.88 200 MET A N 1
ATOM 1600 C CA . MET A 1 200 ? 12.618 -3.884 -4.924 1.00 81.88 200 MET A CA 1
ATOM 1601 C C . MET A 1 200 ? 13.123 -4.370 -6.294 1.00 81.88 200 MET A C 1
ATOM 1603 O O . MET A 1 200 ? 12.303 -4.405 -7.211 1.00 81.88 200 MET A O 1
ATOM 1607 N N . PRO A 1 201 ? 14.396 -4.784 -6.474 1.00 85.19 201 PRO A N 1
ATOM 1608 C CA . PRO A 1 201 ? 14.824 -5.441 -7.709 1.00 85.19 201 PRO A CA 1
ATOM 1609 C C . PRO A 1 201 ? 14.060 -6.739 -8.006 1.00 85.19 201 PRO A C 1
ATOM 1611 O O . PRO A 1 201 ? 13.611 -6.924 -9.135 1.00 85.19 201 PRO A O 1
ATOM 1614 N N . ASP A 1 202 ? 13.837 -7.602 -7.010 1.00 83.94 202 ASP A N 1
ATOM 1615 C CA . ASP A 1 202 ? 13.096 -8.857 -7.215 1.00 83.94 202 ASP A CA 1
ATOM 1616 C C . ASP A 1 202 ? 11.614 -8.598 -7.509 1.00 83.94 202 ASP A C 1
ATOM 1618 O O . ASP A 1 202 ? 11.018 -9.229 -8.384 1.00 83.94 202 ASP A O 1
ATOM 1622 N N . GLU A 1 203 ? 11.016 -7.619 -6.823 1.00 83.94 203 GLU A N 1
ATOM 1623 C CA . GLU A 1 203 ? 9.652 -7.181 -7.117 1.00 83.94 203 GLU A CA 1
ATOM 1624 C C . GLU A 1 203 ? 9.533 -6.606 -8.536 1.00 83.94 203 GLU A C 1
ATOM 1626 O O . GLU A 1 203 ? 8.565 -6.901 -9.238 1.00 83.94 203 GLU A O 1
ATOM 1631 N N . PHE A 1 204 ? 10.530 -5.841 -8.990 1.00 86.50 204 PHE A N 1
ATOM 1632 C CA . PHE A 1 204 ? 10.582 -5.321 -10.354 1.00 86.50 204 PHE A CA 1
ATOM 1633 C C . PHE A 1 204 ? 10.702 -6.439 -11.395 1.00 86.50 204 PHE A C 1
ATOM 1635 O O . PHE A 1 204 ? 10.007 -6.396 -12.409 1.00 86.50 204 PHE A O 1
ATOM 1642 N N . LEU A 1 205 ? 11.515 -7.472 -11.144 1.00 86.62 205 LEU A N 1
ATOM 1643 C CA . LEU A 1 205 ? 11.615 -8.632 -12.037 1.00 86.62 205 LEU A CA 1
ATOM 1644 C C . LEU A 1 205 ? 10.273 -9.362 -12.169 1.00 86.62 205 LEU A C 1
ATOM 1646 O O . LEU A 1 205 ? 9.875 -9.718 -13.279 1.00 86.62 205 LEU A O 1
ATOM 1650 N N . LEU A 1 206 ? 9.532 -9.517 -11.068 1.00 85.44 206 LEU A N 1
ATOM 1651 C CA . LEU A 1 206 ? 8.176 -10.064 -11.113 1.00 85.44 206 LEU A CA 1
ATOM 1652 C C . LEU A 1 206 ? 7.225 -9.164 -11.920 1.00 85.44 206 LEU A C 1
ATOM 1654 O O . LEU A 1 206 ? 6.449 -9.669 -12.730 1.00 85.44 206 LEU A O 1
ATOM 1658 N N . MET A 1 207 ? 7.279 -7.840 -11.742 1.00 85.38 207 MET A N 1
ATOM 1659 C CA . MET A 1 207 ? 6.468 -6.904 -12.536 1.00 85.38 207 MET A CA 1
ATOM 1660 C C . MET A 1 207 ? 6.796 -6.994 -14.029 1.00 85.38 207 MET A C 1
ATOM 1662 O O . MET A 1 207 ? 5.880 -7.014 -14.851 1.00 85.38 207 MET A O 1
ATOM 1666 N N . LEU A 1 208 ? 8.078 -7.108 -14.382 1.00 85.44 208 LEU A N 1
ATOM 1667 C CA . LEU A 1 208 ? 8.530 -7.281 -15.760 1.00 85.44 208 LEU A CA 1
ATOM 1668 C C . LEU A 1 208 ? 8.031 -8.606 -16.351 1.00 85.44 208 LEU A C 1
ATOM 1670 O O . LEU A 1 208 ? 7.548 -8.632 -17.478 1.00 85.44 208 LEU A O 1
ATOM 1674 N N . GLN A 1 209 ? 8.066 -9.694 -15.580 1.00 85.94 209 GLN A N 1
ATOM 1675 C CA . GLN A 1 209 ? 7.499 -10.979 -15.991 1.00 85.94 209 GLN A CA 1
ATOM 1676 C C . GLN A 1 209 ? 5.981 -10.894 -16.219 1.00 85.94 209 GLN A C 1
ATOM 1678 O O . GLN A 1 209 ? 5.465 -11.403 -17.211 1.00 85.94 209 GLN A O 1
ATOM 1683 N N . LEU A 1 210 ? 5.241 -10.238 -15.323 1.00 84.81 210 LEU A N 1
ATOM 1684 C CA . LEU A 1 210 ? 3.799 -10.037 -15.497 1.00 84.81 210 LEU A CA 1
ATOM 1685 C C . LEU A 1 210 ? 3.496 -9.137 -16.707 1.00 84.81 210 LEU A C 1
ATOM 1687 O O . LEU A 1 210 ? 2.478 -9.329 -17.376 1.00 84.81 210 LEU A O 1
ATOM 1691 N N . HIS A 1 211 ? 4.385 -8.187 -17.010 1.00 85.12 211 HIS A N 1
ATOM 1692 C CA . HIS A 1 211 ? 4.303 -7.354 -18.203 1.00 85.12 211 HIS A CA 1
ATOM 1693 C C . HIS A 1 211 ? 4.471 -8.158 -19.494 1.00 85.12 211 HIS A C 1
ATOM 1695 O O . HIS A 1 211 ? 3.622 -8.066 -20.384 1.00 85.12 211 HIS A O 1
ATOM 1701 N N . THR A 1 212 ? 5.509 -8.992 -19.580 1.00 85.38 212 THR A N 1
ATOM 1702 C CA . THR A 1 212 ? 5.761 -9.838 -20.759 1.00 85.38 212 THR A CA 1
ATOM 1703 C C . THR A 1 212 ? 4.689 -10.899 -20.964 1.00 85.38 212 THR A C 1
ATOM 1705 O O . THR A 1 212 ? 4.385 -11.260 -22.097 1.00 85.38 212 THR A O 1
ATOM 1708 N N . GLN A 1 213 ? 4.057 -11.356 -19.883 1.00 85.75 213 GLN A N 1
ATOM 1709 C CA . GLN A 1 213 ? 2.913 -12.266 -19.931 1.00 85.75 213 GLN A CA 1
ATOM 1710 C C . GLN A 1 213 ? 1.592 -11.580 -20.315 1.00 85.75 213 GLN A C 1
ATOM 1712 O O . GLN A 1 213 ? 0.570 -12.257 -20.410 1.00 85.75 213 GLN A O 1
ATOM 1717 N N . GLY A 1 214 ? 1.565 -10.256 -20.505 1.00 83.06 214 GLY A N 1
ATOM 1718 C CA . GLY A 1 214 ? 0.345 -9.519 -20.851 1.00 83.06 214 GLY A CA 1
ATOM 1719 C C . GLY A 1 214 ? -0.642 -9.346 -19.688 1.00 83.06 214 GLY A C 1
ATOM 1720 O O . GLY A 1 214 ? -1.794 -8.959 -19.908 1.00 83.06 214 GLY A O 1
ATOM 1721 N N . VAL A 1 215 ? -0.226 -9.643 -18.450 1.00 83.31 215 VAL A N 1
ATOM 1722 C CA . VAL A 1 215 ? -1.080 -9.573 -17.251 1.00 83.31 215 VAL A CA 1
ATOM 1723 C C . VAL A 1 215 ? -1.305 -8.119 -16.841 1.00 83.31 215 VAL A C 1
ATOM 1725 O O . VAL A 1 215 ? -2.449 -7.713 -16.616 1.00 83.31 215 VAL A O 1
ATOM 1728 N N . LEU A 1 216 ? -0.231 -7.330 -16.818 1.00 83.88 216 LEU A N 1
ATOM 1729 C CA . LEU A 1 216 ? -0.217 -5.896 -16.521 1.00 83.88 216 LEU A CA 1
ATOM 1730 C C . LEU A 1 216 ? 0.641 -5.138 -17.535 1.00 83.88 216 LEU A C 1
ATOM 1732 O O . LEU A 1 216 ? 1.431 -5.737 -18.252 1.00 83.88 216 LEU A O 1
ATOM 1736 N N . GLN A 1 217 ? 0.531 -3.818 -17.570 1.00 82.75 217 GLN A N 1
ATOM 1737 C CA . GLN A 1 217 ? 1.369 -2.951 -18.383 1.00 82.75 217 GLN A CA 1
ATOM 1738 C C . GLN A 1 217 ? 2.270 -2.115 -17.477 1.00 82.75 217 GLN A C 1
ATOM 1740 O O . GLN A 1 217 ? 1.780 -1.283 -16.715 1.00 82.75 217 GLN A O 1
ATOM 1745 N N . LEU A 1 218 ? 3.579 -2.331 -17.561 1.00 81.88 218 LEU A N 1
ATOM 1746 C CA . LEU A 1 218 ? 4.578 -1.530 -16.867 1.00 81.88 218 LEU A CA 1
ATOM 1747 C C . LEU A 1 218 ? 5.007 -0.378 -17.781 1.00 81.88 218 LEU A C 1
ATOM 1749 O O . LEU A 1 218 ? 5.351 -0.612 -18.934 1.00 81.88 218 LEU A O 1
ATOM 1753 N N . HIS A 1 219 ? 4.954 0.855 -17.280 1.00 78.94 219 HIS A N 1
ATOM 1754 C CA . HIS A 1 219 ? 5.329 2.076 -17.996 1.00 78.94 219 HIS A CA 1
ATOM 1755 C C . HIS A 1 219 ? 6.633 2.616 -17.401 1.00 78.94 219 HIS A C 1
ATOM 1757 O O . HIS A 1 219 ? 6.666 3.018 -16.238 1.00 78.94 219 HIS A O 1
ATOM 1763 N N . LEU A 1 220 ? 7.706 2.601 -18.197 1.00 74.75 220 LEU A N 1
ATOM 1764 C CA . LEU A 1 220 ? 9.066 3.011 -17.803 1.00 74.75 220 LEU A CA 1
ATOM 1765 C C . LEU A 1 220 ? 9.572 4.243 -18.575 1.00 74.75 220 LEU A C 1
ATOM 1767 O O . LEU A 1 220 ? 10.701 4.675 -18.370 1.00 74.75 220 LEU A O 1
ATOM 1771 N N . GLY A 1 221 ? 8.757 4.787 -19.481 1.00 63.69 221 GLY A N 1
ATOM 1772 C CA . GLY A 1 221 ? 9.078 5.963 -20.291 1.00 63.69 221 GLY A CA 1
ATOM 1773 C C . GLY A 1 221 ? 8.283 7.201 -19.878 1.00 63.69 221 GLY A C 1
ATOM 1774 O O . GLY A 1 221 ? 7.338 7.119 -19.090 1.00 63.69 221 GLY A O 1
ATOM 1775 N N . ARG A 1 222 ? 8.659 8.353 -20.445 1.00 56.72 222 ARG A N 1
ATOM 1776 C CA . ARG A 1 222 ? 7.846 9.575 -20.372 1.00 56.72 222 ARG A CA 1
ATOM 1777 C C . ARG A 1 222 ? 6.535 9.344 -21.134 1.00 56.72 222 ARG A C 1
ATOM 1779 O O . ARG A 1 222 ? 6.554 8.700 -22.180 1.00 56.72 222 ARG A O 1
ATOM 1786 N N . CYS A 1 223 ? 5.429 9.817 -20.564 1.00 48.44 223 CYS A N 1
ATOM 1787 C CA . CYS A 1 223 ? 4.129 9.851 -21.236 1.00 48.44 223 CYS A CA 1
ATOM 1788 C C . CYS A 1 223 ? 4.071 11.017 -22.221 1.00 48.44 223 CYS A C 1
ATOM 1790 O O . CYS A 1 223 ? 4.666 12.070 -21.893 1.00 48.44 223 CYS A O 1
#

pLDDT: mean 80.48, std 11.31, range [48.44, 97.94]

Sequence (223 aa):
MDIRQLMDCSHRPNITQRELYRVILRSCCNATGEMILTNQNTKLGQKIHYETNQKLFKTVDKKLHSMLPNALPWSKGLLGRCAVVGSGGILQNSSSYGNASLLLSPFSYQFCTGLSLDVYHVLRPLRPNQKVVFFNPNFLLQLSRKWKGRGLKEPRLTSGLMLASVHLYGFWPFPLDLYHNPLPHHYYDNVGPKKGVHSMPDEFLLMLQLHTQGVLQLHLGRC